Protein AF-A0A093XU20-F1 (afdb_monomer_lite)

Organism: NCBI:txid1077442

Foldseek 3Di:
DDDDDDDDDPPPPPDPDDDDDPCDDDPDPPDPPPPPQPPDPQEGEDEPPPDADPQKDWDFPDDPQLQVQQSVVCVVVVHHKYFYAYPVVRDTGGIIGGPVSSVVSVVVCVVCVVVVVVVVVVVLVVQLVVLLVLLCVLPVPDDPVLSVVLSVQQVDPPNPHLCPDPVDDSNRSSVVSSVVSCCVPVHPD

InterPro domains:
  IPR018744 Domain of unknown function DUF2293 [PF10056] (135-189)

Sequence (189 aa):
MIPHPTTTSRTNKRKRRKAPRNNKPRRKALYVRTPNLSDNDHEKTCTKSSPMTEGYTFVPKGDPYITRHCKSRTKDEDMVVYIVYDAKLRRQLGIRVPSQIHTEVLESANETAAHRASATLLRDRRDNVKSRALLLATFPAIPPQCLEKILQHAFLKGSGRVGRISTRTETEKATLAVEAHIRHEHTEY

Secondary structure (DSSP, 8-state):
-PPPPP-----------PPP---PPP------------SSTTEEEEETTSPPPTTEEEEES--HHHHHHHHHHHHHTTPPEEEEEETTTTEEEEEEEEHHHHHHHHHHHHHHHHHHHHHHHHHHHHHHHHHHHHHHHH-TT--HHHHHHHHHHHS-TT---GGG-TTS-HHHHHHHHHHHHHHHHHS--

Radius of gyration: 30.23 Å; chains: 1; bounding box: 73×82×60 Å

Structure (mmCIF, N/CA/C/O backbone):
data_AF-A0A093XU20-F1
#
_entry.id   AF-A0A093XU20-F1
#
loop_
_atom_site.group_PDB
_atom_site.id
_atom_site.type_symbol
_atom_site.label_atom_id
_atom_site.label_alt_id
_atom_site.label_comp_id
_atom_site.label_asym_id
_atom_site.label_entity_id
_atom_site.label_seq_id
_atom_site.pdbx_PDB_ins_code
_atom_site.Cartn_x
_atom_site.Cartn_y
_atom_site.Cartn_z
_atom_site.occupancy
_atom_site.B_iso_or_equiv
_atom_site.auth_seq_id
_atom_site.auth_comp_id
_atom_site.auth_asym_id
_atom_site.auth_atom_id
_atom_site.pdbx_PDB_model_num
ATOM 1 N N . MET A 1 1 ? 52.190 -68.145 -13.289 1.00 46.78 1 MET A N 1
ATOM 2 C CA . MET A 1 1 ? 52.370 -68.195 -11.823 1.00 46.78 1 MET A CA 1
ATOM 3 C C . MET A 1 1 ? 52.317 -66.773 -11.293 1.00 46.78 1 MET A C 1
ATOM 5 O O . MET A 1 1 ? 53.216 -65.995 -11.571 1.00 46.78 1 MET A O 1
ATOM 9 N N . ILE A 1 2 ? 51.208 -66.422 -10.643 1.00 43.25 2 ILE A N 1
ATOM 10 C CA . ILE A 1 2 ? 50.912 -65.097 -10.082 1.00 43.25 2 ILE A CA 1
ATOM 11 C C . ILE A 1 2 ? 51.122 -65.193 -8.567 1.00 43.25 2 ILE A C 1
ATOM 13 O O . ILE A 1 2 ? 50.517 -66.077 -7.960 1.00 43.25 2 ILE A O 1
ATOM 17 N N . PRO A 1 3 ? 51.897 -64.300 -7.933 1.00 57.19 3 PRO A N 1
ATOM 18 C CA . PRO A 1 3 ? 51.763 -64.049 -6.508 1.00 57.19 3 PRO A CA 1
ATOM 19 C C . PRO A 1 3 ? 50.980 -62.751 -6.265 1.00 57.19 3 PRO A C 1
ATOM 21 O O . PRO A 1 3 ? 51.394 -61.657 -6.646 1.00 57.19 3 PRO A O 1
ATOM 24 N N . HIS A 1 4 ? 49.825 -62.899 -5.618 1.00 42.94 4 HIS A N 1
ATOM 25 C CA . HIS A 1 4 ? 49.009 -61.809 -5.092 1.00 42.94 4 HIS A CA 1
ATOM 26 C C . HIS A 1 4 ? 49.639 -61.241 -3.809 1.00 42.94 4 HIS A C 1
ATOM 28 O O . HIS A 1 4 ? 49.929 -62.018 -2.898 1.00 42.94 4 HIS A O 1
ATOM 34 N N . PRO A 1 5 ? 49.785 -59.913 -3.660 1.00 56.56 5 PRO A N 1
ATOM 35 C CA . PRO A 1 5 ? 50.041 -59.314 -2.360 1.00 56.56 5 PRO A CA 1
ATOM 36 C C . PRO A 1 5 ? 48.732 -59.181 -1.567 1.00 56.56 5 PRO A C 1
ATOM 38 O O . PRO A 1 5 ? 47.776 -58.518 -1.971 1.00 56.56 5 PRO A O 1
ATOM 41 N N . THR A 1 6 ? 48.717 -59.843 -0.414 1.00 44.31 6 THR A N 1
ATOM 42 C CA . THR A 1 6 ? 47.666 -59.868 0.607 1.00 44.31 6 THR A CA 1
ATOM 43 C C . THR A 1 6 ? 47.258 -58.474 1.087 1.00 44.31 6 THR A C 1
ATOM 45 O O . THR A 1 6 ? 48.075 -57.677 1.549 1.00 44.31 6 THR A O 1
ATOM 48 N N . THR A 1 7 ? 45.953 -58.216 1.026 1.00 42.72 7 THR A N 1
ATOM 49 C CA . THR A 1 7 ? 45.267 -57.042 1.570 1.00 42.72 7 THR A CA 1
ATOM 50 C C . THR A 1 7 ? 45.271 -57.068 3.101 1.00 42.72 7 THR A C 1
ATOM 52 O O . THR A 1 7 ? 44.492 -57.790 3.715 1.00 42.72 7 THR A O 1
ATOM 55 N N . THR A 1 8 ? 46.093 -56.232 3.739 1.00 43.97 8 THR A N 1
ATOM 56 C CA . THR A 1 8 ? 45.957 -55.939 5.176 1.00 43.97 8 THR A CA 1
ATOM 57 C C . THR A 1 8 ? 45.038 -54.733 5.357 1.00 43.97 8 THR A C 1
ATOM 59 O O . THR A 1 8 ? 45.439 -53.577 5.210 1.00 43.97 8 THR A O 1
ATOM 62 N N . SER A 1 9 ? 43.775 -55.006 5.686 1.00 37.53 9 SER A N 1
ATOM 63 C CA . SER A 1 9 ? 42.763 -54.012 6.041 1.00 37.53 9 SER A CA 1
ATOM 64 C C . SER A 1 9 ? 43.084 -53.369 7.396 1.00 37.53 9 SER A C 1
ATOM 66 O O . SER A 1 9 ? 42.770 -53.912 8.457 1.00 37.53 9 SER A O 1
ATOM 68 N N . ARG A 1 10 ? 43.695 -52.181 7.391 1.00 38.72 10 ARG A N 1
ATOM 69 C CA . ARG A 1 10 ? 43.880 -51.384 8.612 1.00 38.72 10 ARG A CA 1
ATOM 70 C C . ARG A 1 10 ? 42.584 -50.620 8.906 1.00 38.72 10 ARG A C 1
ATOM 72 O O . ARG A 1 10 ? 42.331 -49.548 8.363 1.00 38.72 10 ARG A O 1
ATOM 79 N N . THR A 1 11 ? 41.736 -51.189 9.762 1.00 42.69 11 THR A N 1
ATOM 80 C CA . THR A 1 11 ? 40.497 -50.562 10.244 1.00 42.69 11 THR A CA 1
ATOM 81 C C . THR A 1 11 ? 40.814 -49.327 11.085 1.00 42.69 11 THR A C 1
ATOM 83 O O . THR A 1 11 ? 41.069 -49.417 12.287 1.00 42.69 11 THR A O 1
ATOM 86 N N . ASN A 1 12 ? 40.778 -48.148 10.470 1.00 41.53 12 ASN A N 1
ATOM 87 C CA . ASN A 1 12 ? 40.919 -46.884 11.181 1.00 41.53 12 ASN A CA 1
ATOM 88 C C . ASN A 1 12 ? 39.563 -46.512 11.821 1.00 41.53 12 ASN A C 1
ATOM 90 O O . ASN A 1 12 ? 38.757 -45.779 11.245 1.00 41.53 12 ASN A O 1
ATOM 94 N N . LYS A 1 13 ? 39.278 -47.051 13.018 1.00 42.16 13 LYS A N 1
ATOM 95 C CA . LYS A 1 13 ? 38.144 -46.632 13.866 1.00 42.16 13 LYS A CA 1
ATOM 96 C C . LYS A 1 13 ? 38.352 -45.172 14.293 1.00 42.16 13 LYS A C 1
ATOM 98 O O . LYS A 1 13 ? 38.882 -44.889 15.366 1.00 42.16 13 LYS A O 1
ATOM 103 N N . ARG A 1 14 ? 37.902 -44.219 13.471 1.00 42.34 14 ARG A N 1
ATOM 104 C CA . ARG A 1 14 ? 37.731 -42.820 13.887 1.00 42.34 14 ARG A CA 1
ATOM 105 C C . ARG A 1 14 ? 36.698 -42.779 15.017 1.00 42.34 14 ARG A C 1
ATOM 107 O O . ARG A 1 14 ? 35.496 -42.880 14.778 1.00 42.34 14 ARG A O 1
ATOM 114 N N . LYS A 1 15 ? 37.164 -42.638 16.264 1.00 42.88 15 LYS A N 1
ATOM 115 C CA . LYS A 1 15 ? 36.325 -42.299 17.423 1.00 42.88 15 LYS A CA 1
ATOM 116 C C . LYS A 1 15 ? 35.524 -41.037 17.078 1.00 42.88 15 LYS A C 1
ATOM 118 O O . LYS A 1 15 ? 36.090 -39.948 16.998 1.00 42.88 15 LYS A O 1
ATOM 123 N N . ARG A 1 16 ? 34.208 -41.170 16.876 1.00 41.94 16 ARG A N 1
ATOM 124 C CA . ARG A 1 16 ? 33.289 -40.026 16.780 1.00 41.94 16 ARG A CA 1
ATOM 125 C C . ARG A 1 16 ? 33.338 -39.294 18.122 1.00 41.94 16 ARG A C 1
ATOM 127 O O . ARG A 1 16 ? 32.773 -39.765 19.107 1.00 41.94 16 ARG A O 1
ATOM 134 N N . ARG A 1 17 ? 34.042 -38.162 18.177 1.00 44.66 17 ARG A N 1
ATOM 135 C CA . ARG A 1 17 ? 33.964 -37.231 19.309 1.00 44.66 17 ARG A CA 1
ATOM 136 C C . ARG A 1 17 ? 32.522 -36.722 19.357 1.00 44.66 17 ARG A C 1
ATOM 138 O O . ARG A 1 17 ? 32.088 -36.027 18.442 1.00 44.66 17 ARG A O 1
ATOM 145 N N . LYS A 1 18 ? 31.754 -37.123 20.375 1.00 45.94 18 LYS A N 1
ATOM 146 C CA . LYS A 1 18 ? 30.434 -36.538 20.643 1.00 45.94 18 LYS A CA 1
ATOM 147 C C . LYS A 1 18 ? 30.651 -35.057 20.962 1.00 45.94 18 LYS A C 1
ATOM 149 O O . LYS A 1 18 ? 31.423 -34.738 21.863 1.00 45.94 18 LYS A O 1
ATOM 154 N N . ALA A 1 19 ? 30.016 -34.177 20.191 1.00 48.00 19 ALA A N 1
ATOM 155 C CA . ALA A 1 19 ? 30.014 -32.744 20.456 1.00 48.00 19 ALA A CA 1
ATOM 156 C C . ALA A 1 19 ? 29.459 -32.478 21.872 1.00 48.00 19 ALA A C 1
ATOM 158 O O . ALA A 1 19 ? 28.536 -33.183 22.297 1.00 48.00 19 ALA A O 1
ATOM 159 N N . PRO A 1 20 ? 30.000 -31.501 22.619 1.00 45.16 20 PRO A N 1
ATOM 160 C CA . PRO A 1 20 ? 29.500 -31.191 23.950 1.00 45.16 20 PRO A CA 1
ATOM 161 C C . PRO A 1 20 ? 28.034 -30.742 23.864 1.00 45.16 20 PRO A C 1
ATOM 163 O O . PRO A 1 20 ? 27.683 -29.860 23.078 1.00 45.16 20 PRO A O 1
ATOM 166 N N . ARG A 1 21 ? 27.163 -31.370 24.670 1.00 46.22 21 ARG A N 1
ATOM 167 C CA . ARG A 1 21 ? 25.774 -30.931 24.874 1.00 46.22 21 ARG A CA 1
ATOM 168 C C . ARG A 1 21 ? 25.820 -29.515 25.434 1.00 46.22 21 ARG A C 1
ATOM 170 O O . ARG A 1 21 ? 26.179 -29.313 26.588 1.00 46.22 21 ARG A O 1
ATOM 177 N N . ASN A 1 22 ? 25.460 -28.549 24.598 1.00 45.25 22 ASN A N 1
ATOM 178 C CA . ASN A 1 22 ? 25.284 -27.167 25.006 1.00 45.25 22 ASN A CA 1
ATOM 179 C C . ASN A 1 22 ? 24.099 -27.104 25.986 1.00 45.25 22 ASN A C 1
ATOM 181 O O . ASN A 1 22 ? 22.938 -27.123 25.569 1.00 45.25 22 ASN A O 1
ATOM 185 N N . ASN A 1 23 ? 24.389 -27.099 27.289 1.00 45.66 23 ASN A N 1
ATOM 186 C CA . ASN A 1 23 ? 23.415 -26.829 28.341 1.00 45.66 23 ASN A CA 1
ATOM 187 C C . ASN A 1 23 ? 23.016 -25.352 28.243 1.00 45.66 23 ASN A C 1
ATOM 189 O O . ASN A 1 23 ? 23.549 -24.496 28.945 1.00 45.66 23 ASN A O 1
ATOM 193 N N . LYS A 1 24 ? 22.073 -25.042 27.345 1.00 44.50 24 LYS A N 1
ATOM 194 C CA . LYS A 1 24 ? 21.417 -23.734 27.337 1.00 44.50 24 LYS A CA 1
ATOM 195 C C . LYS A 1 24 ? 20.749 -23.548 28.705 1.00 44.50 24 LYS A C 1
ATOM 197 O O . LYS A 1 24 ? 19.957 -24.412 29.094 1.00 44.50 24 LYS A O 1
ATOM 202 N N . PRO A 1 25 ? 21.034 -22.461 29.439 1.00 40.56 25 PRO A N 1
ATOM 203 C CA . PRO A 1 25 ? 20.381 -22.224 30.714 1.00 40.56 25 PRO A CA 1
ATOM 204 C C . PRO A 1 25 ? 18.870 -22.138 30.482 1.00 40.56 25 PRO A C 1
ATOM 206 O O . PRO A 1 25 ? 18.408 -21.462 29.556 1.00 40.56 25 PRO A O 1
ATOM 209 N N . ARG A 1 26 ? 18.100 -22.863 31.307 1.00 44.38 26 ARG A N 1
ATOM 210 C CA . ARG A 1 26 ? 16.635 -22.765 31.359 1.00 44.38 26 ARG A CA 1
ATOM 211 C C . ARG A 1 26 ? 16.302 -21.281 31.460 1.00 44.38 26 ARG A C 1
ATOM 213 O O . ARG A 1 26 ? 16.729 -20.626 32.409 1.00 44.38 26 ARG A O 1
ATOM 220 N N . ARG A 1 27 ? 15.608 -20.750 30.447 1.00 41.28 27 ARG A N 1
ATOM 221 C CA . ARG A 1 27 ? 15.171 -19.351 30.395 1.00 41.28 27 ARG A CA 1
ATOM 222 C C . ARG A 1 27 ? 14.443 -19.074 31.707 1.00 41.28 27 ARG A C 1
ATOM 224 O O . ARG A 1 27 ? 13.350 -19.598 31.908 1.00 41.28 27 ARG A O 1
ATOM 231 N N . LYS A 1 28 ? 15.075 -18.311 32.608 1.00 38.41 28 LYS A N 1
ATOM 232 C CA . LYS A 1 28 ? 14.404 -17.760 33.787 1.00 38.41 28 LYS A CA 1
ATOM 233 C C . LYS A 1 28 ? 13.131 -17.100 33.271 1.00 38.41 28 LYS A C 1
ATOM 235 O O . LYS A 1 28 ? 13.194 -16.406 32.253 1.00 38.41 28 LYS A O 1
ATOM 240 N N . ALA A 1 29 ? 11.999 -17.415 33.897 1.00 41.62 29 ALA A N 1
ATOM 241 C CA . ALA A 1 29 ? 10.699 -16.875 33.538 1.00 41.62 29 ALA A CA 1
ATOM 242 C C . ALA A 1 29 ? 10.833 -15.355 33.423 1.00 41.62 29 ALA A C 1
ATOM 244 O O . ALA A 1 29 ? 10.998 -14.656 34.420 1.00 41.62 29 ALA A O 1
ATOM 245 N N . LEU A 1 30 ? 10.866 -14.864 32.183 1.00 35.41 30 LEU A N 1
ATOM 246 C CA . LEU A 1 30 ? 10.804 -13.444 31.909 1.00 35.41 30 LEU A CA 1
ATOM 247 C C . LEU A 1 30 ? 9.419 -13.032 32.370 1.00 35.41 30 LEU A C 1
ATOM 249 O O . LEU A 1 30 ? 8.428 -13.359 31.713 1.00 35.41 30 LEU A O 1
ATOM 253 N N . TYR A 1 31 ? 9.394 -12.382 33.532 1.00 38.94 31 TYR A N 1
ATOM 254 C CA . TYR A 1 31 ? 8.358 -11.464 33.970 1.00 38.94 31 TYR A CA 1
ATOM 255 C C . TYR A 1 31 ? 7.646 -10.913 32.737 1.00 38.94 31 TYR A C 1
ATOM 257 O O . TYR A 1 31 ? 8.307 -10.398 31.827 1.00 38.94 31 TYR A O 1
ATOM 265 N N . VAL A 1 32 ? 6.332 -11.138 32.650 1.00 38.72 32 VAL A N 1
ATOM 266 C CA . VAL A 1 32 ? 5.504 -10.655 31.548 1.00 38.72 32 VAL A CA 1
ATOM 267 C C . VAL A 1 32 ? 5.671 -9.143 31.522 1.00 38.72 32 VAL A C 1
ATOM 269 O O . VAL A 1 32 ? 4.999 -8.418 32.240 1.00 38.72 32 VAL A O 1
ATOM 272 N N . ARG A 1 33 ? 6.609 -8.666 30.704 1.00 37.59 33 ARG A N 1
ATOM 273 C CA . ARG A 1 33 ? 6.648 -7.286 30.260 1.00 37.59 33 ARG A CA 1
ATOM 274 C C . ARG A 1 33 ? 5.392 -7.165 29.411 1.00 37.59 33 ARG A C 1
ATOM 276 O O . ARG A 1 33 ? 5.393 -7.536 28.234 1.00 37.59 33 ARG A O 1
ATOM 283 N N . THR A 1 34 ? 4.289 -6.747 30.029 1.00 47.41 34 THR A N 1
ATOM 284 C CA . THR A 1 34 ? 3.297 -5.958 29.310 1.00 47.41 34 THR A CA 1
ATOM 285 C C . THR A 1 34 ? 4.111 -4.953 28.491 1.00 47.41 34 THR A C 1
ATOM 287 O O . THR A 1 34 ? 5.038 -4.345 29.039 1.00 47.41 34 THR A O 1
ATOM 290 N N . PRO A 1 35 ? 3.913 -4.858 27.163 1.00 46.47 35 PRO A N 1
ATOM 291 C CA . PRO A 1 35 ? 4.503 -3.753 26.423 1.00 46.47 35 PRO A CA 1
ATOM 292 C C . PRO A 1 35 ? 4.131 -2.489 27.192 1.00 46.47 35 PRO A C 1
ATOM 294 O O . PRO A 1 35 ? 2.976 -2.396 27.619 1.00 46.47 35 PRO A O 1
ATOM 297 N N . ASN A 1 36 ? 5.128 -1.638 27.459 1.00 43.41 36 ASN A N 1
ATOM 298 C CA . ASN A 1 36 ? 4.981 -0.383 28.190 1.00 43.41 36 ASN A CA 1
ATOM 299 C C . ASN A 1 36 ? 3.595 0.208 27.942 1.00 43.41 36 ASN A C 1
ATOM 301 O O . ASN A 1 36 ? 3.166 0.279 26.783 1.00 43.41 36 ASN A O 1
ATOM 305 N N . LEU A 1 37 ? 2.913 0.594 29.029 1.00 50.28 37 LEU A N 1
ATOM 306 C CA . LEU A 1 37 ? 1.796 1.524 28.937 1.00 50.28 37 LEU A CA 1
ATOM 307 C C . LEU A 1 37 ? 2.229 2.600 27.944 1.00 50.28 37 LEU A C 1
ATOM 309 O O . LEU A 1 37 ? 3.323 3.143 28.075 1.00 50.28 37 LEU A O 1
ATOM 313 N N . SER A 1 38 ? 1.459 2.769 26.876 1.00 45.25 38 SER A N 1
ATOM 314 C CA . SER A 1 38 ? 1.754 3.797 25.894 1.00 45.25 38 SER A CA 1
ATOM 315 C C . SER A 1 38 ? 1.885 5.117 26.654 1.00 45.25 38 SER A C 1
ATOM 317 O O . SER A 1 38 ? 0.938 5.486 27.338 1.00 45.25 38 SER A O 1
ATOM 319 N N . ASP A 1 39 ? 3.013 5.820 26.524 1.00 48.28 39 ASP A N 1
ATOM 320 C CA . ASP A 1 39 ? 3.234 7.185 27.047 1.00 48.28 39 ASP A CA 1
ATOM 321 C C . ASP A 1 39 ? 2.351 8.233 26.317 1.00 48.28 39 ASP A C 1
ATOM 323 O O . ASP A 1 39 ? 2.739 9.380 26.132 1.00 48.28 39 ASP A O 1
ATOM 327 N N . ASN A 1 40 ? 1.172 7.831 25.831 1.00 58.53 40 ASN A N 1
ATOM 328 C CA . ASN A 1 40 ? 0.130 8.725 25.344 1.00 58.53 40 ASN A CA 1
ATOM 329 C C . ASN A 1 40 ? -1.035 8.613 26.316 1.00 58.53 40 ASN A C 1
ATOM 331 O O . ASN A 1 40 ? -1.593 7.520 26.456 1.00 58.53 40 ASN A O 1
ATOM 335 N N . ASP A 1 41 ? -1.445 9.736 26.895 1.00 71.56 41 ASP A N 1
ATOM 336 C CA . ASP A 1 41 ? -2.585 9.824 27.815 1.00 71.56 41 ASP A CA 1
ATOM 337 C C . ASP A 1 41 ? -3.873 9.206 27.222 1.00 71.56 41 ASP A C 1
ATOM 339 O O . ASP A 1 41 ? -4.716 8.659 27.939 1.00 71.56 41 ASP A O 1
ATOM 343 N N . HIS A 1 42 ? -3.965 9.166 25.890 1.00 81.94 42 HIS A N 1
ATOM 344 C CA . HIS A 1 42 ? -5.094 8.640 25.123 1.00 81.94 42 HIS A CA 1
ATOM 345 C C . HIS A 1 42 ? -4.971 7.177 24.663 1.00 81.94 42 HIS A C 1
ATOM 347 O O . HIS A 1 42 ? -5.818 6.724 23.897 1.00 81.94 42 HIS A O 1
ATOM 353 N N . GLU A 1 43 ? -3.954 6.398 25.058 1.00 89.00 43 GLU A N 1
ATOM 354 C CA . GLU A 1 43 ? -3.840 4.975 24.669 1.00 89.00 43 GLU A CA 1
ATOM 355 C C . GLU A 1 43 ? -3.611 4.040 25.870 1.00 89.00 43 GLU A C 1
ATOM 357 O O . GLU A 1 43 ? -2.581 4.084 26.539 1.00 89.00 43 GLU A O 1
ATOM 362 N N . LYS A 1 44 ? -4.538 3.100 26.108 1.00 90.31 44 LYS A N 1
ATOM 363 C CA . LYS A 1 44 ? -4.438 2.091 27.184 1.00 90.31 44 LYS A CA 1
ATOM 364 C C . LYS A 1 44 ? -4.406 0.673 26.623 1.00 90.31 44 LYS A C 1
ATOM 366 O O . LYS A 1 44 ? -5.087 0.363 25.654 1.00 90.31 44 LYS A O 1
ATOM 371 N N . THR A 1 45 ? -3.655 -0.234 27.246 1.00 88.81 45 THR A N 1
ATOM 372 C CA . THR A 1 45 ? -3.640 -1.654 26.844 1.00 88.81 45 THR A CA 1
ATOM 373 C C . THR A 1 45 ? -4.629 -2.461 27.679 1.00 88.81 45 THR A C 1
ATOM 375 O O . THR A 1 45 ? -4.649 -2.351 28.901 1.00 88.81 45 THR A O 1
ATOM 378 N N . CYS A 1 46 ? -5.427 -3.310 27.030 1.00 87.88 46 CYS A N 1
ATOM 379 C CA . CYS A 1 46 ? -6.357 -4.227 27.684 1.00 87.88 46 CYS A CA 1
ATOM 380 C C . CYS A 1 46 ? -6.283 -5.640 27.085 1.00 87.88 46 CYS A C 1
ATOM 382 O O . CYS A 1 46 ? -5.767 -5.862 25.985 1.00 87.88 46 CYS A O 1
ATOM 384 N N . THR A 1 47 ? -6.800 -6.620 27.825 1.00 88.12 47 THR A N 1
ATOM 385 C CA . THR A 1 47 ? -6.866 -8.017 27.371 1.00 88.12 47 THR A CA 1
ATOM 386 C C . THR A 1 47 ? -8.237 -8.330 26.781 1.00 88.12 47 THR A C 1
ATOM 388 O O . THR A 1 47 ? -9.218 -7.656 27.087 1.00 88.12 47 THR A O 1
ATOM 391 N N . LYS A 1 48 ? -8.342 -9.390 25.969 1.00 79.56 48 LYS A N 1
ATOM 392 C CA . LYS A 1 48 ? -9.635 -9.832 25.412 1.00 79.56 48 LYS A CA 1
ATOM 393 C C . LYS A 1 48 ? -10.695 -10.108 26.494 1.00 79.56 48 LYS A C 1
ATOM 395 O O . LYS A 1 48 ? -11.869 -9.869 26.243 1.00 79.56 48 LYS A O 1
ATOM 400 N N . SER A 1 49 ? -10.288 -10.602 27.665 1.00 81.94 49 SER A N 1
ATOM 401 C CA . SER A 1 49 ? -11.183 -10.911 28.789 1.00 81.94 49 SER A CA 1
ATOM 402 C C . SER A 1 49 ? -11.564 -9.694 29.631 1.00 81.94 49 SER A C 1
ATOM 404 O O . SER A 1 49 ? -12.450 -9.807 30.469 1.00 81.94 49 SER A O 1
ATOM 406 N N . SER A 1 50 ? -10.903 -8.547 29.447 1.00 82.88 50 SER A N 1
ATOM 407 C CA . SER A 1 50 ? -11.281 -7.312 30.135 1.00 82.88 50 SER A CA 1
ATOM 408 C C . SER A 1 50 ? -12.685 -6.882 29.682 1.00 82.88 50 SER A C 1
ATOM 410 O O . SER A 1 50 ? -12.951 -6.943 28.472 1.00 82.88 50 SER A O 1
ATOM 412 N N . PRO A 1 51 ? -13.562 -6.423 30.597 1.00 85.69 51 PRO A N 1
ATOM 413 C CA . PRO A 1 51 ? -14.921 -6.004 30.253 1.00 85.69 51 PRO A CA 1
ATOM 414 C C . PRO A 1 51 ? -14.900 -4.919 29.170 1.00 85.69 51 PRO A C 1
ATOM 416 O O . PRO A 1 51 ? -13.924 -4.172 29.049 1.00 85.69 51 PRO A O 1
ATOM 419 N N . MET A 1 52 ? -15.932 -4.885 28.324 1.00 82.25 52 MET A N 1
ATOM 420 C CA . MET A 1 52 ? -16.082 -3.812 27.341 1.00 82.25 52 MET A CA 1
ATOM 421 C C . MET A 1 52 ? -16.451 -2.526 28.078 1.00 82.25 52 MET A C 1
ATOM 423 O O . MET A 1 52 ? -17.350 -2.545 28.913 1.00 82.25 52 MET A O 1
ATOM 427 N N . THR A 1 53 ? -15.757 -1.430 27.780 1.00 84.50 53 THR A N 1
ATOM 428 C CA . THR A 1 53 ? -16.143 -0.105 28.270 1.00 84.50 53 THR A CA 1
ATOM 429 C C . THR A 1 53 ? -17.484 0.276 27.649 1.00 84.50 53 THR A C 1
ATOM 431 O O . THR A 1 53 ? -17.708 0.036 26.463 1.00 84.50 53 THR A O 1
ATOM 434 N N . GLU A 1 54 ? -18.384 0.852 28.435 1.00 88.12 54 GLU A N 1
ATOM 435 C CA . GLU A 1 54 ? -19.686 1.294 27.940 1.00 88.12 54 GLU A CA 1
ATOM 436 C C . GLU A 1 54 ? -19.525 2.307 26.793 1.00 88.12 54 GLU A C 1
ATOM 438 O O . GLU A 1 54 ? -18.637 3.156 26.823 1.00 88.12 54 GLU A O 1
ATOM 443 N N . GLY A 1 55 ? -20.320 2.159 25.730 1.00 91.38 55 GLY A N 1
ATOM 444 C CA . GLY A 1 55 ? -20.218 2.983 24.519 1.00 91.38 55 GLY A CA 1
ATOM 445 C C . GLY A 1 55 ? -19.067 2.627 23.566 1.00 91.38 55 GLY A C 1
ATOM 446 O O . GLY A 1 55 ? -19.022 3.156 22.454 1.00 91.38 55 GLY A O 1
ATOM 447 N N . TYR A 1 56 ? -18.171 1.701 23.924 1.00 95.06 56 TYR A N 1
ATOM 448 C CA . TYR A 1 56 ? -17.063 1.270 23.065 1.00 95.06 56 TYR A CA 1
ATOM 449 C C . TYR A 1 56 ? -17.395 0.018 22.250 1.00 95.06 56 TYR A C 1
ATOM 451 O O . TYR A 1 56 ? -18.052 -0.909 22.717 1.00 95.06 56 TYR A O 1
ATOM 459 N N . THR A 1 57 ? -16.836 -0.049 21.045 1.00 95.62 57 THR A N 1
ATOM 460 C CA . THR A 1 57 ? -16.895 -1.210 20.160 1.00 95.62 57 THR A CA 1
ATOM 461 C C . THR A 1 57 ? -15.501 -1.733 19.835 1.00 95.62 57 THR A C 1
ATOM 463 O O . THR A 1 57 ? -14.512 -0.997 19.862 1.00 95.62 57 THR A O 1
ATOM 466 N N . PHE A 1 58 ? -15.404 -3.029 19.539 1.00 95.88 58 PHE A N 1
ATOM 467 C CA . PHE A 1 58 ? -14.150 -3.668 19.154 1.00 95.88 58 PHE A CA 1
ATOM 468 C C . PHE A 1 58 ? -13.947 -3.624 17.639 1.00 95.88 58 PHE A C 1
ATOM 470 O O . PHE A 1 58 ? -14.742 -4.169 16.879 1.00 95.88 58 PHE A O 1
ATOM 477 N N . VAL A 1 59 ? -12.815 -3.063 17.220 1.00 95.69 59 VAL A N 1
ATOM 478 C CA . VAL A 1 59 ? -12.360 -3.014 15.832 1.00 95.69 59 VAL A CA 1
ATOM 479 C C . VAL A 1 59 ? -11.198 -3.995 15.661 1.00 95.69 59 VAL A C 1
ATOM 481 O O . VAL A 1 59 ? -10.128 -3.802 16.258 1.00 95.69 59 VAL A O 1
ATOM 484 N N . PRO A 1 60 ? -11.364 -5.063 14.862 1.00 95.12 60 PRO A N 1
ATOM 485 C CA . PRO A 1 60 ? -10.306 -6.034 14.637 1.00 95.12 60 PRO A CA 1
ATOM 486 C C . PRO A 1 60 ? -9.145 -5.422 13.847 1.00 95.12 60 PRO A C 1
ATOM 488 O O . PRO A 1 60 ? -9.306 -4.520 13.025 1.00 95.12 60 PRO A O 1
ATOM 491 N N . LYS A 1 61 ? -7.941 -5.953 14.060 1.00 92.12 61 LYS A N 1
ATOM 492 C CA . LYS A 1 61 ? -6.791 -5.650 13.208 1.00 92.12 61 LYS A CA 1
ATOM 493 C C . LYS A 1 61 ? -7.056 -6.179 11.794 1.00 92.12 61 LYS A C 1
ATOM 495 O O . LYS A 1 61 ? -7.299 -7.370 11.628 1.00 92.12 61 LYS A O 1
ATOM 500 N N . GLY A 1 62 ? -6.920 -5.324 10.784 1.00 91.12 62 GLY A N 1
ATOM 501 C CA . GLY A 1 62 ? -7.041 -5.739 9.386 1.00 91.12 62 GLY A CA 1
ATOM 502 C C . GLY A 1 62 ? -6.998 -4.556 8.437 1.00 91.12 62 GLY A C 1
ATOM 503 O O . GLY A 1 62 ? -6.029 -4.410 7.699 1.00 91.12 62 GLY A O 1
ATOM 504 N N . ASP A 1 63 ? -8.005 -3.689 8.514 1.00 94.19 63 ASP A N 1
ATOM 505 C CA . ASP A 1 63 ? -8.101 -2.507 7.662 1.00 94.19 63 ASP A CA 1
ATOM 506 C C . ASP A 1 63 ? -7.268 -1.342 8.243 1.00 94.19 63 ASP A C 1
ATOM 508 O O . ASP A 1 63 ? -7.594 -0.816 9.321 1.00 94.19 63 ASP A O 1
ATOM 512 N N . PRO A 1 64 ? -6.177 -0.919 7.570 1.00 93.44 64 PRO A N 1
ATOM 513 C CA . PRO A 1 64 ? -5.348 0.182 8.044 1.00 93.44 64 PRO A CA 1
ATOM 514 C C . PRO A 1 64 ? -6.070 1.529 8.012 1.00 93.44 64 PRO A C 1
ATOM 516 O O . PRO A 1 64 ? -5.768 2.383 8.840 1.00 93.44 64 PRO A O 1
ATOM 519 N N . TYR A 1 65 ? -7.003 1.740 7.076 1.00 95.75 65 TYR A N 1
ATOM 520 C CA . TYR A 1 65 ? -7.794 2.965 7.016 1.00 95.75 65 TYR A CA 1
ATOM 521 C C . TYR A 1 65 ? -8.683 3.049 8.254 1.00 95.75 65 TYR A C 1
ATOM 523 O O . TYR A 1 65 ? -8.571 4.022 8.997 1.00 95.75 65 TYR A O 1
ATOM 531 N N . ILE A 1 66 ? -9.478 2.013 8.533 1.00 96.94 66 ILE A N 1
ATOM 532 C CA . ILE A 1 66 ? -10.401 2.012 9.678 1.00 96.94 66 ILE A CA 1
ATOM 533 C C . ILE A 1 66 ? -9.630 2.166 10.988 1.00 96.94 66 ILE A C 1
ATOM 535 O O . ILE A 1 66 ? -9.851 3.106 11.745 1.00 96.94 66 ILE A O 1
ATOM 539 N N . THR A 1 67 ? -8.647 1.298 11.236 1.00 95.56 67 THR A N 1
ATOM 540 C CA . THR A 1 67 ? -7.906 1.313 12.507 1.00 95.56 67 THR A CA 1
ATOM 541 C C . THR A 1 67 ? -7.129 2.611 12.735 1.00 95.56 67 THR A C 1
ATOM 543 O O . THR A 1 67 ? -7.066 3.080 13.870 1.00 95.56 67 THR A O 1
ATOM 546 N N . ARG A 1 68 ? -6.563 3.227 11.686 1.00 95.69 68 ARG A N 1
ATOM 547 C CA . ARG A 1 68 ? -5.872 4.523 11.793 1.00 95.69 68 ARG A CA 1
ATOM 548 C C . ARG A 1 68 ? -6.842 5.668 12.069 1.00 95.69 68 ARG A C 1
ATOM 550 O O . ARG A 1 68 ? -6.549 6.485 12.934 1.00 95.69 68 ARG A O 1
ATOM 557 N N . HIS A 1 69 ? -7.955 5.749 11.340 1.00 97.19 69 HIS A N 1
ATOM 558 C CA . HIS A 1 69 ? -8.897 6.862 11.487 1.00 97.19 69 HIS A CA 1
ATOM 559 C C . HIS A 1 69 ? -9.682 6.765 12.791 1.00 97.19 69 HIS A C 1
ATOM 561 O O . HIS A 1 69 ? -9.828 7.783 13.453 1.00 97.19 69 HIS A O 1
ATOM 567 N N . CYS A 1 70 ? -10.067 5.562 13.228 1.00 96.81 70 CYS A N 1
ATOM 568 C CA . CYS A 1 70 ? -10.638 5.370 14.558 1.00 96.81 70 CYS A CA 1
ATOM 569 C C . CYS A 1 70 ? -9.661 5.828 15.647 1.00 96.81 70 CYS A C 1
ATOM 571 O O . CYS A 1 70 ? -10.036 6.604 16.511 1.00 96.81 70 CYS A O 1
ATOM 573 N N . LYS A 1 71 ? -8.384 5.420 15.573 1.00 94.62 71 LYS A N 1
ATOM 574 C CA . LYS A 1 71 ? -7.362 5.890 16.520 1.00 94.62 71 LYS A CA 1
ATOM 575 C C . LYS A 1 71 ? -7.211 7.409 16.532 1.00 94.62 71 LYS A C 1
ATOM 577 O O . LYS A 1 71 ? -7.082 7.971 17.607 1.00 94.62 71 LYS A O 1
ATOM 582 N N . SER A 1 72 ? -7.162 8.041 15.358 1.00 95.50 72 SER A N 1
ATOM 583 C CA . SER A 1 72 ? -7.004 9.495 15.244 1.00 95.50 72 SER A CA 1
ATOM 584 C C . SER A 1 72 ? -8.213 10.218 15.822 1.00 95.50 72 SER A C 1
ATOM 586 O O . SER A 1 72 ? -8.053 10.958 16.778 1.00 95.50 72 SER A O 1
ATOM 588 N N . ARG A 1 73 ? -9.422 9.921 15.328 1.00 96.31 73 ARG A N 1
ATOM 589 C CA . ARG A 1 73 ? -10.644 10.625 15.738 1.00 96.31 73 ARG A CA 1
ATOM 590 C C . ARG A 1 73 ? -10.947 10.458 17.223 1.00 96.31 73 ARG A C 1
ATOM 592 O O . ARG A 1 73 ? -11.307 11.421 17.874 1.00 96.31 73 ARG A O 1
ATOM 599 N N . THR A 1 74 ? -10.721 9.267 17.785 1.00 95.38 74 THR A N 1
ATOM 600 C CA . THR A 1 74 ? -10.867 9.064 19.236 1.00 95.38 74 THR A CA 1
ATOM 601 C C . THR A 1 74 ? -9.910 9.949 20.040 1.00 95.38 74 THR A C 1
ATOM 603 O O . THR A 1 74 ? -10.299 10.439 21.090 1.00 95.38 74 THR A O 1
ATOM 606 N N . LYS A 1 75 ? -8.683 10.188 19.557 1.00 93.62 75 LYS A N 1
ATOM 607 C CA . LYS A 1 75 ? -7.753 11.128 20.205 1.00 93.62 75 LYS A CA 1
ATOM 608 C C . LYS A 1 75 ? -8.160 12.583 20.003 1.00 93.62 75 LYS A C 1
ATOM 610 O O . LYS A 1 75 ? -7.992 13.375 20.918 1.00 93.62 75 LYS A O 1
ATOM 615 N N . ASP A 1 76 ? -8.676 12.917 18.824 1.00 93.81 76 ASP A N 1
ATOM 616 C CA . ASP A 1 76 ? -9.145 14.268 18.505 1.00 93.81 76 ASP A CA 1
ATOM 617 C C . ASP A 1 76 ? -10.332 14.672 19.409 1.00 93.81 76 ASP A C 1
ATOM 619 O O . ASP A 1 76 ? -10.468 15.839 19.760 1.00 93.81 76 ASP A O 1
ATOM 623 N N . GLU A 1 77 ? -11.138 13.699 19.852 1.00 93.50 77 GLU A N 1
ATOM 624 C CA . GLU A 1 77 ? -12.205 13.866 20.855 1.00 93.50 77 GLU A CA 1
ATOM 625 C C . GLU A 1 77 ? -11.725 13.759 22.318 1.00 93.50 77 GLU A C 1
ATOM 627 O O . GLU A 1 77 ? -12.545 13.664 23.228 1.00 93.50 77 GLU A O 1
ATOM 632 N N . ASP A 1 78 ? -10.411 13.741 22.565 1.00 92.69 78 ASP A N 1
ATOM 633 C CA . ASP A 1 78 ? -9.805 13.589 23.901 1.00 92.69 78 ASP A CA 1
ATOM 634 C C . ASP A 1 78 ? -10.211 12.284 24.627 1.00 92.69 78 ASP A C 1
ATOM 636 O O . ASP A 1 78 ? -10.121 12.145 25.847 1.00 92.69 78 ASP A O 1
ATOM 640 N N . MET A 1 79 ? -10.635 11.268 23.870 1.00 92.00 79 MET A N 1
ATOM 641 C CA . MET A 1 79 ? -11.041 9.968 24.397 1.00 92.00 79 MET A CA 1
ATOM 642 C C . MET A 1 79 ? -9.893 8.950 24.363 1.00 92.00 79 MET A C 1
ATOM 644 O O . MET A 1 79 ? -8.943 9.024 23.582 1.00 92.00 79 MET A O 1
ATOM 648 N N . VAL A 1 80 ? -9.994 7.923 25.210 1.00 94.00 80 VAL A N 1
ATOM 649 C CA . VAL A 1 80 ? -8.978 6.866 25.295 1.00 94.00 80 VAL A CA 1
ATOM 650 C C . VAL A 1 80 ? -9.240 5.777 24.259 1.00 94.00 80 VAL A C 1
ATOM 652 O O . VAL A 1 80 ? -10.324 5.202 24.220 1.00 94.00 80 VAL A O 1
ATOM 655 N N . VAL A 1 81 ? -8.223 5.402 23.488 1.00 94.38 81 VAL A N 1
ATOM 656 C CA . VAL A 1 81 ? -8.200 4.193 22.659 1.00 94.38 81 VAL A CA 1
ATOM 657 C C . VAL A 1 81 ? -7.686 3.016 23.485 1.00 94.38 81 VAL A C 1
ATOM 659 O O . VAL A 1 81 ? -6.589 3.067 24.044 1.00 94.38 81 VAL A O 1
ATOM 662 N N . TYR A 1 82 ? -8.413 1.898 23.489 1.00 94.12 82 TYR A N 1
ATOM 663 C CA . TYR A 1 82 ? -7.930 0.678 24.137 1.00 94.12 82 TYR A CA 1
ATOM 664 C C . TYR A 1 82 ? -7.318 -0.293 23.130 1.00 94.12 82 TYR A C 1
ATOM 666 O O . TYR A 1 82 ? -8.001 -0.845 22.274 1.00 94.12 82 TYR A O 1
ATOM 674 N N . ILE A 1 83 ? -6.029 -0.579 23.244 1.00 93.06 83 ILE A N 1
ATOM 675 C CA . ILE A 1 83 ? -5.358 -1.608 22.451 1.00 93.06 83 ILE A CA 1
ATOM 676 C C . ILE A 1 83 ? -5.697 -2.978 23.036 1.00 93.06 83 ILE A C 1
ATOM 678 O O . ILE A 1 83 ? -5.371 -3.261 24.188 1.00 93.06 83 ILE A O 1
ATOM 682 N N . VAL A 1 84 ? -6.321 -3.851 22.241 1.00 92.50 84 VAL A N 1
ATOM 683 C CA . VAL A 1 84 ? -6.668 -5.209 22.680 1.00 92.50 84 VAL A CA 1
ATOM 684 C C . VAL A 1 84 ? -5.545 -6.165 22.320 1.00 92.50 84 VAL A C 1
ATOM 686 O O . VAL A 1 84 ? -5.239 -6.376 21.141 1.00 92.50 84 VAL A O 1
ATOM 689 N N . TYR A 1 85 ? -4.962 -6.788 23.336 1.00 91.94 85 TYR A N 1
ATOM 690 C CA . TYR A 1 85 ? -3.864 -7.730 23.187 1.00 91.94 85 TYR A CA 1
ATOM 691 C C . TYR A 1 85 ? -4.276 -9.152 23.585 1.00 91.94 85 TYR A C 1
ATOM 693 O O . TYR A 1 85 ? -5.013 -9.368 24.550 1.00 91.94 85 TYR A O 1
ATOM 701 N N . ASP A 1 86 ? -3.772 -10.138 22.844 1.00 89.19 86 ASP A N 1
ATOM 702 C CA . ASP A 1 86 ? -3.856 -11.548 23.208 1.00 89.19 86 ASP A CA 1
ATOM 703 C C . ASP A 1 86 ? -2.590 -11.956 23.964 1.00 89.19 86 ASP A C 1
ATOM 705 O O . ASP A 1 86 ? -1.505 -12.067 23.385 1.00 89.19 86 ASP A O 1
ATOM 709 N N . ALA A 1 87 ? -2.730 -12.200 25.267 1.00 84.31 87 ALA A N 1
ATOM 710 C CA . ALA A 1 87 ? -1.622 -12.630 26.111 1.00 84.31 87 ALA A CA 1
ATOM 711 C C . ALA A 1 87 ? -1.082 -14.019 25.723 1.00 84.31 87 ALA A C 1
ATOM 713 O O . ALA A 1 87 ? 0.121 -14.254 25.839 1.00 84.31 87 ALA A O 1
ATOM 714 N N . LYS A 1 88 ? -1.940 -14.923 25.224 1.00 86.56 88 LYS A N 1
ATOM 715 C CA . LYS A 1 88 ? -1.555 -16.288 24.835 1.00 86.56 88 LYS A CA 1
ATOM 716 C C . LYS A 1 88 ? -0.785 -16.276 23.520 1.00 86.56 88 LYS A C 1
ATOM 718 O O . LYS A 1 88 ? 0.283 -16.872 23.425 1.00 86.56 88 LYS A O 1
ATOM 723 N N . LEU A 1 89 ? -1.308 -15.563 22.521 1.00 85.81 89 LEU A N 1
ATOM 724 C CA . LEU A 1 89 ? -0.700 -15.469 21.188 1.00 85.81 89 LEU A CA 1
ATOM 725 C C . LEU A 1 89 ? 0.390 -14.397 21.085 1.00 85.81 89 LEU A C 1
ATOM 727 O O . LEU A 1 89 ? 1.031 -14.278 20.042 1.00 85.81 89 LEU A O 1
ATOM 731 N N . ARG A 1 90 ? 0.592 -13.607 22.146 1.00 86.62 90 ARG A N 1
ATOM 732 C CA . ARG A 1 90 ? 1.545 -12.493 22.207 1.00 86.62 90 ARG A CA 1
ATOM 733 C C . ARG A 1 90 ? 1.438 -11.561 20.994 1.00 86.62 90 ARG A C 1
ATOM 735 O O . ARG A 1 90 ? 2.442 -11.206 20.379 1.00 86.62 90 ARG A O 1
ATOM 742 N N . ARG A 1 91 ? 0.210 -11.173 20.644 1.00 90.19 91 ARG A N 1
ATOM 743 C CA . ARG A 1 91 ? -0.057 -10.265 19.522 1.00 90.19 91 ARG A CA 1
ATOM 744 C C . ARG A 1 91 ? -1.239 -9.348 19.801 1.00 90.19 91 ARG A C 1
ATOM 746 O O . ARG A 1 91 ? -2.180 -9.726 20.493 1.00 90.19 91 ARG A O 1
ATOM 753 N N . GLN A 1 92 ? -1.216 -8.168 19.192 1.00 92.31 92 GLN A N 1
ATOM 754 C CA . GLN A 1 92 ? -2.367 -7.271 19.163 1.00 92.31 92 GLN A CA 1
ATOM 755 C C . GLN A 1 92 ? -3.478 -7.869 18.288 1.00 92.31 92 GLN A C 1
ATOM 757 O O . 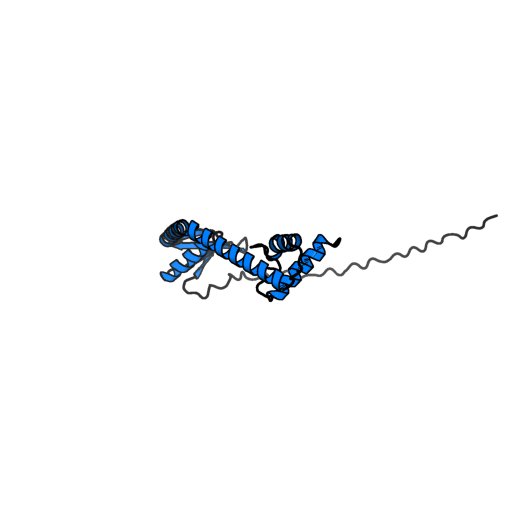GLN A 1 92 ? -3.226 -8.251 17.142 1.00 92.31 92 GLN A O 1
ATOM 762 N N . LEU A 1 93 ? -4.696 -7.922 18.827 1.00 93.75 93 LEU A N 1
ATOM 763 C CA . LEU A 1 93 ? -5.892 -8.387 18.121 1.00 93.75 93 LEU A CA 1
ATOM 764 C C . LEU A 1 93 ? -6.628 -7.255 17.408 1.00 93.75 93 LEU A C 1
ATOM 766 O O . LEU A 1 93 ? -7.220 -7.482 16.359 1.00 93.75 93 LEU A O 1
ATOM 770 N N . GLY A 1 94 ? -6.601 -6.052 17.973 1.00 94.44 94 GLY A N 1
ATOM 771 C CA . GLY A 1 94 ? -7.357 -4.915 17.464 1.00 94.44 94 GLY A CA 1
ATOM 772 C C . GLY A 1 94 ? -7.308 -3.734 18.422 1.00 94.44 94 GLY A C 1
ATOM 773 O O . GLY A 1 94 ? -6.373 -3.612 19.221 1.00 94.44 94 GLY A O 1
ATOM 774 N N . ILE A 1 95 ? -8.315 -2.877 18.328 1.00 95.19 95 ILE A N 1
ATOM 775 C CA . ILE A 1 95 ? -8.524 -1.718 19.198 1.00 95.19 95 ILE A CA 1
ATOM 776 C C . ILE A 1 95 ? -9.983 -1.679 19.661 1.00 95.19 95 ILE A C 1
ATOM 778 O O . ILE A 1 95 ? -10.849 -2.225 18.986 1.00 95.19 95 ILE A O 1
ATOM 782 N N . ARG A 1 96 ? -10.268 -1.050 20.798 1.00 95.75 96 ARG A N 1
ATOM 783 C CA . ARG A 1 96 ? -11.616 -0.617 21.165 1.00 95.75 96 ARG A CA 1
ATOM 784 C C . ARG A 1 96 ? -11.661 0.896 21.108 1.00 95.75 96 ARG A C 1
ATOM 786 O O . ARG A 1 96 ? -10.770 1.558 21.644 1.00 95.75 96 ARG A O 1
ATOM 793 N N . VAL A 1 97 ? -12.696 1.399 20.462 1.00 95.75 97 VAL A N 1
ATOM 794 C CA . VAL A 1 97 ? -12.957 2.824 20.245 1.00 95.75 97 VAL A CA 1
ATOM 795 C C . VAL A 1 97 ? -14.443 3.098 20.476 1.00 95.75 97 VAL A C 1
ATOM 797 O O . VAL A 1 97 ? -15.225 2.145 20.432 1.00 95.75 97 VAL A O 1
ATOM 800 N N . PRO A 1 98 ? -14.853 4.350 20.717 1.00 96.81 98 PRO A N 1
ATOM 801 C CA . PRO A 1 98 ? -16.262 4.715 20.792 1.00 96.81 98 PRO A CA 1
ATOM 802 C C . PRO A 1 98 ? -17.041 4.244 19.557 1.00 96.81 98 PRO A C 1
ATOM 804 O O . PRO A 1 98 ? -16.553 4.297 18.425 1.00 96.81 98 PRO A O 1
ATOM 807 N N . SER A 1 99 ? -18.261 3.760 19.779 1.00 96.25 99 SER A N 1
ATOM 808 C CA . SER A 1 99 ? -19.097 3.166 18.726 1.00 96.25 99 SER A CA 1
ATOM 809 C C . SER A 1 99 ? -19.510 4.188 17.662 1.00 96.25 99 SER A C 1
ATOM 811 O O . SER A 1 99 ? -19.600 3.840 16.484 1.00 96.25 99 SER A O 1
ATOM 813 N N . GLN A 1 100 ? -19.697 5.448 18.068 1.00 96.25 100 GLN A N 1
ATOM 814 C CA . GLN A 1 100 ? -19.989 6.575 17.176 1.00 96.25 100 GLN A CA 1
ATOM 815 C C . GLN A 1 100 ? -18.833 6.801 16.194 1.00 96.25 100 GLN A C 1
ATOM 817 O O . GLN A 1 100 ? -19.019 6.636 14.991 1.00 96.25 100 GLN A O 1
ATOM 822 N N . ILE A 1 101 ? -17.610 6.986 16.706 1.00 96.81 101 ILE A N 1
ATOM 823 C CA . ILE A 1 101 ? -16.395 7.133 15.889 1.00 96.81 101 ILE A CA 1
ATOM 824 C C . ILE A 1 101 ? -16.205 5.979 14.903 1.00 96.81 101 ILE A C 1
ATOM 826 O O . ILE A 1 101 ? -15.831 6.195 13.751 1.00 96.81 101 ILE A O 1
ATOM 830 N N . HIS A 1 102 ? -16.435 4.734 15.325 1.00 97.00 102 HIS A N 1
ATOM 831 C CA . HIS A 1 102 ? -16.311 3.598 14.412 1.00 97.00 102 HIS A CA 1
ATOM 832 C C . HIS A 1 102 ? -17.310 3.672 13.248 1.00 97.00 102 HIS A C 1
ATOM 834 O O . HIS A 1 102 ? -16.934 3.395 12.110 1.00 97.00 102 HIS A O 1
ATOM 840 N N . THR A 1 103 ? -18.552 4.069 13.527 1.00 97.44 103 THR A N 1
ATOM 841 C CA . THR A 1 103 ? -19.620 4.189 12.523 1.00 97.44 103 THR A CA 1
ATOM 842 C C . THR A 1 103 ? -19.295 5.284 11.510 1.00 97.44 103 THR A C 1
ATOM 844 O O . THR A 1 103 ? -19.250 5.014 10.313 1.00 97.44 103 THR A O 1
ATOM 847 N N . GLU A 1 104 ? -18.925 6.474 11.977 1.00 97.50 104 GLU A N 1
ATOM 848 C CA . GLU A 1 104 ? -18.546 7.584 11.095 1.00 97.50 104 GLU A CA 1
ATOM 849 C C . GLU A 1 104 ? -17.312 7.265 10.241 1.00 97.50 104 GLU A C 1
ATOM 851 O O . GLU A 1 104 ? -17.188 7.703 9.095 1.00 97.50 104 GLU A O 1
ATOM 856 N N . VAL A 1 105 ? -16.350 6.517 10.794 1.00 97.50 105 VAL A N 1
ATOM 857 C CA . VAL A 1 105 ? -15.158 6.091 10.052 1.00 97.50 105 VAL A CA 1
ATOM 858 C C . VAL A 1 105 ? -15.522 5.073 8.975 1.00 97.50 105 VAL A C 1
ATOM 860 O O . VAL A 1 105 ? -14.930 5.122 7.896 1.00 97.50 105 VAL A O 1
ATOM 863 N N . LEU A 1 106 ? -16.478 4.174 9.227 1.00 97.31 106 LEU A N 1
ATOM 864 C CA . LEU A 1 106 ? -16.986 3.247 8.213 1.00 97.31 106 LEU A CA 1
ATOM 865 C C . LEU A 1 106 ? -17.706 3.986 7.080 1.00 97.31 106 LEU A C 1
ATOM 867 O O . LEU A 1 106 ? -17.452 3.687 5.913 1.00 97.31 106 LEU A O 1
ATOM 871 N N . GLU A 1 107 ? -18.537 4.974 7.406 1.00 97.31 107 GLU A N 1
ATOM 872 C CA . GLU A 1 107 ? -19.216 5.822 6.419 1.00 97.31 107 GLU A CA 1
ATOM 873 C C . GLU A 1 107 ? -18.198 6.583 5.564 1.00 97.31 107 GLU A C 1
ATOM 875 O O . GLU A 1 107 ? -18.150 6.405 4.345 1.00 97.31 107 GLU A O 1
ATOM 880 N N . SER A 1 108 ? -17.266 7.297 6.206 1.00 96.75 108 SER A N 1
ATOM 881 C CA . SER A 1 108 ? -16.169 7.993 5.519 1.00 96.75 108 SER A CA 1
ATOM 882 C C . SER A 1 108 ? -15.307 7.043 4.673 1.00 96.75 108 SER A C 1
ATOM 884 O O . SER A 1 108 ? -14.824 7.407 3.593 1.00 96.75 108 SER A O 1
ATOM 886 N N . ALA A 1 109 ? -15.082 5.809 5.139 1.00 96.88 109 ALA A N 1
ATOM 887 C CA . ALA A 1 109 ? -14.341 4.805 4.384 1.00 96.88 109 ALA A CA 1
ATOM 888 C C . ALA A 1 109 ? -15.077 4.433 3.101 1.00 96.88 109 ALA A C 1
ATOM 890 O O . ALA A 1 109 ? -14.438 4.378 2.048 1.00 96.88 109 ALA A O 1
ATOM 891 N N . ASN A 1 110 ? -16.384 4.195 3.184 1.00 96.69 110 ASN A N 1
ATOM 892 C CA . ASN A 1 110 ? -17.206 3.831 2.041 1.00 96.69 110 ASN A CA 1
ATOM 893 C C . ASN A 1 110 ? -17.284 4.978 1.023 1.00 96.69 110 ASN A C 1
ATOM 895 O O . ASN A 1 110 ? -16.950 4.786 -0.145 1.00 96.69 110 ASN A O 1
ATOM 899 N N . GLU A 1 111 ? -17.598 6.190 1.483 1.00 97.12 111 GLU A N 1
ATOM 900 C CA . GLU A 1 111 ? -17.692 7.393 0.644 1.00 97.12 111 GLU A CA 1
ATOM 901 C C . GLU A 1 111 ? -16.393 7.667 -0.121 1.00 97.12 111 GLU A C 1
ATOM 903 O O . GLU A 1 111 ? -16.388 7.940 -1.322 1.00 97.12 111 GLU A O 1
ATOM 908 N N . THR A 1 112 ? -15.250 7.542 0.557 1.00 96.00 112 THR A N 1
ATOM 909 C CA . THR A 1 112 ? -13.946 7.836 -0.050 1.00 96.00 112 THR A CA 1
ATOM 910 C C . THR A 1 112 ? -13.321 6.646 -0.777 1.00 96.00 112 THR A C 1
ATOM 912 O O . THR A 1 112 ? -12.241 6.797 -1.355 1.00 96.00 112 THR A O 1
ATOM 915 N N . ALA A 1 113 ? -13.942 5.460 -0.769 1.00 95.38 113 ALA A N 1
ATOM 916 C CA . ALA A 1 113 ? -13.343 4.231 -1.295 1.00 95.38 113 ALA A CA 1
ATOM 917 C C . ALA A 1 113 ? -12.944 4.358 -2.771 1.00 95.38 113 ALA A C 1
ATOM 919 O O . ALA A 1 113 ? -11.788 4.102 -3.124 1.00 95.38 113 ALA A O 1
ATOM 920 N N . ALA A 1 114 ? -13.868 4.825 -3.615 1.00 96.19 114 ALA A N 1
ATOM 921 C CA . ALA A 1 114 ? -13.628 5.003 -5.045 1.00 96.19 114 ALA A CA 1
ATOM 922 C C . ALA A 1 114 ? -12.525 6.040 -5.312 1.00 96.19 114 ALA A C 1
ATOM 924 O O . ALA A 1 114 ? -11.597 5.797 -6.089 1.00 96.19 114 ALA A O 1
ATOM 925 N N . HIS A 1 115 ? -12.564 7.173 -4.605 1.00 96.38 115 HIS A N 1
ATOM 926 C CA . HIS A 1 115 ? -11.548 8.210 -4.746 1.00 96.38 115 HIS A CA 1
ATOM 927 C C . HIS A 1 115 ? -10.160 7.705 -4.318 1.00 96.38 115 HIS A C 1
ATOM 929 O O . HIS A 1 115 ? -9.188 7.867 -5.055 1.00 96.38 115 HIS A O 1
ATOM 935 N N . ARG A 1 116 ? -10.049 6.998 -3.185 1.00 95.00 116 ARG A N 1
ATOM 936 C CA . ARG A 1 116 ? -8.786 6.393 -2.720 1.00 95.00 116 ARG A CA 1
ATOM 937 C C . ARG A 1 116 ? -8.240 5.357 -3.703 1.00 95.00 116 ARG A C 1
ATOM 939 O O . ARG A 1 116 ? -7.027 5.330 -3.936 1.00 95.00 116 ARG A O 1
ATOM 946 N N . ALA A 1 117 ? -9.107 4.533 -4.291 1.00 94.38 117 ALA A N 1
ATOM 947 C CA . ALA A 1 117 ? -8.726 3.573 -5.323 1.00 94.38 117 ALA A CA 1
ATOM 948 C C . ALA A 1 117 ? -8.190 4.284 -6.577 1.00 94.38 117 ALA A C 1
ATOM 950 O O . ALA A 1 117 ? -7.086 3.979 -7.030 1.00 94.38 117 ALA A O 1
ATOM 951 N N . SER A 1 118 ? -8.900 5.299 -7.077 1.00 95.62 118 SER A N 1
ATOM 952 C CA . SER A 1 118 ? -8.460 6.080 -8.242 1.00 95.62 118 SER A CA 1
ATOM 953 C C . SER A 1 118 ? -7.131 6.810 -7.997 1.00 95.62 118 SER A C 1
ATOM 955 O O . SER A 1 118 ? -6.209 6.714 -8.807 1.00 95.62 118 SER A O 1
ATOM 957 N N . ALA A 1 119 ? -6.967 7.448 -6.833 1.00 94.69 119 ALA A N 1
ATOM 958 C CA . ALA A 1 119 ? -5.731 8.120 -6.444 1.00 94.69 119 ALA A CA 1
ATOM 959 C C . ALA A 1 119 ? -4.557 7.136 -6.344 1.00 94.69 119 ALA A C 1
ATOM 961 O O . ALA A 1 119 ? -3.419 7.475 -6.674 1.00 94.69 119 ALA A O 1
ATOM 962 N N . THR A 1 1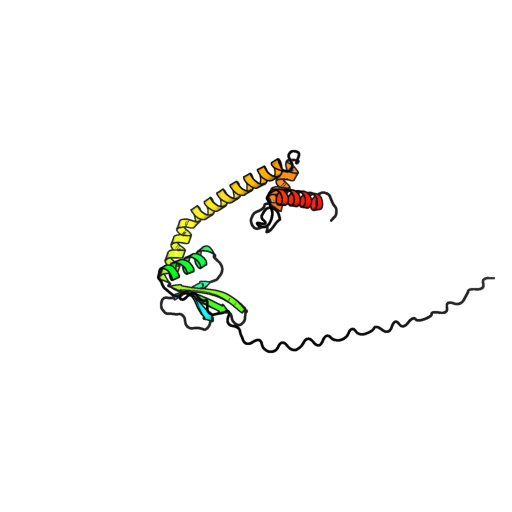20 ? -4.832 5.902 -5.915 1.00 92.00 120 THR A N 1
ATOM 963 C CA . THR A 1 120 ? -3.840 4.828 -5.878 1.00 92.00 120 THR A CA 1
ATOM 964 C C . THR A 1 120 ? -3.400 4.434 -7.287 1.00 92.00 120 THR A C 1
ATOM 966 O O . THR A 1 120 ? -2.199 4.404 -7.546 1.00 92.00 120 THR A O 1
ATOM 969 N N . LEU A 1 121 ? -4.339 4.230 -8.214 1.00 91.94 121 LEU A N 1
ATOM 970 C CA . LEU A 1 121 ? -4.030 3.916 -9.614 1.00 91.94 121 LEU A CA 1
ATOM 971 C C . LEU A 1 121 ? -3.228 5.030 -10.300 1.00 91.94 121 LEU A C 1
ATOM 973 O O . LEU A 1 121 ? -2.279 4.750 -11.031 1.00 91.94 121 LEU A O 1
ATOM 977 N N . LEU A 1 122 ? -3.568 6.297 -10.045 1.00 93.81 122 LEU A N 1
ATOM 978 C CA . LEU A 1 122 ? -2.835 7.441 -10.595 1.00 93.81 122 LEU A CA 1
ATOM 979 C C . LEU A 1 122 ? -1.386 7.495 -10.097 1.00 93.81 122 LEU A C 1
ATOM 981 O O . LEU A 1 122 ? -0.474 7.748 -10.887 1.00 93.81 122 LEU A O 1
ATOM 985 N N . ARG A 1 123 ? -1.157 7.235 -8.803 1.00 90.38 123 ARG A N 1
ATOM 986 C CA . ARG A 1 123 ? 0.199 7.149 -8.237 1.00 90.38 123 ARG A CA 1
ATOM 987 C C . ARG A 1 123 ? 0.976 5.988 -8.839 1.00 90.38 123 ARG A C 1
ATOM 989 O O . ARG A 1 123 ? 2.113 6.184 -9.247 1.00 90.38 123 ARG A O 1
ATOM 996 N N . ASP A 1 124 ? 0.349 4.824 -8.967 1.00 89.81 124 ASP A N 1
ATOM 997 C CA . ASP A 1 124 ? 0.997 3.635 -9.523 1.00 89.81 124 ASP A CA 1
ATOM 998 C C . ASP A 1 124 ? 1.404 3.855 -10.988 1.00 89.81 124 ASP A C 1
ATOM 1000 O O . ASP A 1 124 ? 2.514 3.499 -11.387 1.00 89.81 124 ASP A O 1
ATOM 1004 N N . ARG A 1 125 ? 0.554 4.531 -11.773 1.00 91.38 125 ARG A N 1
ATOM 1005 C CA . ARG A 1 125 ? 0.883 4.949 -13.141 1.00 91.38 125 ARG A CA 1
ATOM 1006 C C . ARG A 1 125 ? 2.069 5.913 -13.168 1.00 91.38 125 ARG A C 1
ATOM 1008 O O . ARG A 1 125 ? 2.980 5.731 -13.970 1.00 91.38 125 ARG A O 1
ATOM 1015 N N . ARG A 1 126 ? 2.082 6.922 -12.291 1.00 91.94 126 ARG A N 1
ATOM 1016 C CA . ARG A 1 126 ? 3.189 7.888 -12.191 1.00 91.94 126 ARG A CA 1
ATOM 1017 C C . ARG A 1 126 ? 4.505 7.203 -11.816 1.00 91.94 126 ARG A C 1
ATOM 1019 O O . ARG A 1 126 ? 5.525 7.475 -12.443 1.00 91.94 126 ARG A O 1
ATOM 1026 N N . ASP A 1 127 ? 4.474 6.299 -10.841 1.00 90.00 127 ASP A N 1
ATOM 1027 C CA . ASP A 1 127 ? 5.636 5.513 -10.422 1.00 90.00 127 ASP A CA 1
ATOM 1028 C C . ASP A 1 127 ? 6.172 4.653 -11.572 1.00 90.00 127 ASP A C 1
ATOM 1030 O O . ASP A 1 127 ? 7.385 4.567 -11.766 1.00 90.00 127 ASP A O 1
A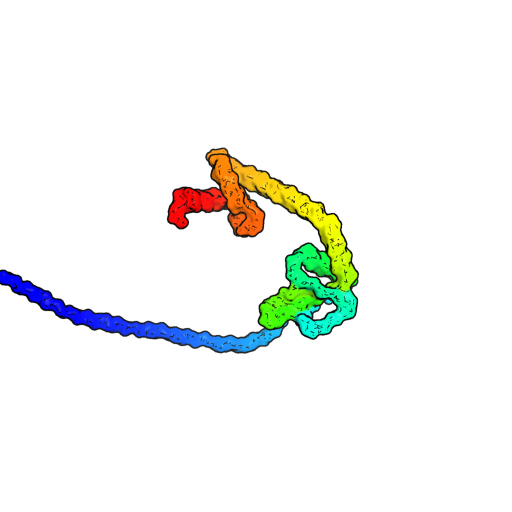TOM 1034 N N . ASN A 1 12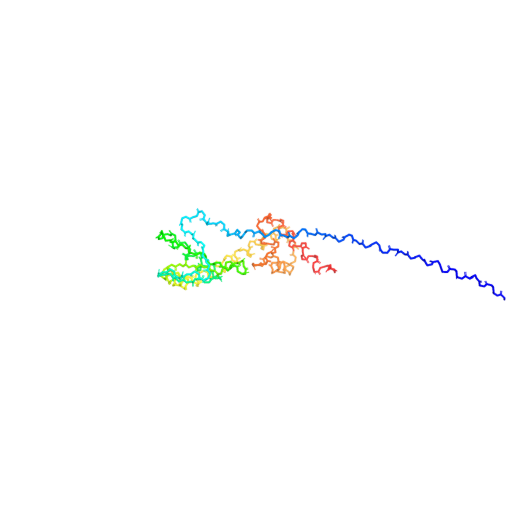8 ? 5.284 4.034 -12.357 1.00 90.81 128 ASN A N 1
ATOM 1035 C CA . ASN A 1 128 ? 5.674 3.229 -13.512 1.00 90.81 128 ASN A CA 1
ATOM 1036 C C . ASN A 1 128 ? 6.346 4.082 -14.600 1.00 90.81 128 ASN A C 1
ATOM 1038 O O . ASN A 1 128 ? 7.432 3.730 -15.056 1.00 90.81 128 ASN A O 1
ATOM 1042 N N . VAL A 1 129 ? 5.769 5.243 -14.938 1.00 93.44 129 VAL A N 1
ATOM 1043 C CA . VAL A 1 129 ? 6.369 6.199 -15.887 1.00 93.44 129 VAL A CA 1
ATOM 1044 C C . VAL A 1 129 ? 7.750 6.645 -15.409 1.00 93.44 129 VAL A C 1
ATOM 1046 O O . VAL A 1 129 ? 8.706 6.621 -16.183 1.00 93.44 129 VAL A O 1
ATOM 1049 N N . LYS A 1 130 ? 7.884 6.989 -14.122 1.00 92.50 130 LYS A N 1
ATOM 1050 C CA . LYS A 1 130 ? 9.167 7.384 -13.531 1.00 92.50 130 LYS A CA 1
ATOM 1051 C C . LYS A 1 130 ? 10.199 6.255 -13.606 1.00 92.50 130 LYS A C 1
ATOM 1053 O O . LYS A 1 130 ? 11.334 6.490 -14.003 1.00 92.50 130 LYS A O 1
ATOM 1058 N N . SER A 1 131 ? 9.795 5.031 -13.273 1.00 92.38 131 SER A N 1
ATOM 1059 C CA . SER A 1 131 ? 10.666 3.848 -13.316 1.00 92.38 131 SER A CA 1
ATOM 1060 C C . SER A 1 131 ? 11.127 3.533 -14.740 1.00 92.38 131 SER A C 1
ATOM 1062 O O . SER A 1 131 ? 12.292 3.211 -14.959 1.00 92.38 131 SER A O 1
ATOM 1064 N N . ARG A 1 132 ? 10.234 3.679 -15.727 1.00 95.19 132 ARG A N 1
ATOM 1065 C CA . ARG A 1 132 ? 10.566 3.518 -17.146 1.00 95.19 132 ARG A CA 1
ATOM 1066 C C . ARG A 1 132 ? 11.578 4.563 -17.604 1.00 95.19 132 ARG A C 1
ATOM 1068 O O . ARG A 1 132 ? 12.583 4.201 -18.207 1.00 95.19 132 ARG A O 1
ATOM 1075 N N . ALA A 1 133 ? 11.322 5.838 -17.310 1.00 95.25 133 ALA A N 1
ATOM 1076 C CA . ALA A 1 133 ? 12.222 6.931 -17.669 1.00 95.25 133 ALA A CA 1
ATOM 1077 C C . ALA A 1 133 ? 13.612 6.739 -17.046 1.00 95.25 133 ALA A C 1
ATOM 1079 O O . ALA A 1 133 ? 14.620 6.909 -17.721 1.00 95.25 133 ALA A O 1
ATOM 1080 N N . LEU A 1 134 ? 13.659 6.304 -15.787 1.00 94.94 134 LEU A N 1
ATOM 1081 C CA . LEU A 1 134 ? 14.893 5.975 -15.083 1.00 94.94 134 LEU A CA 1
ATOM 1082 C C . LEU A 1 134 ? 15.681 4.842 -15.765 1.00 94.94 134 LEU A C 1
ATOM 1084 O O . LEU A 1 134 ? 16.893 4.965 -15.942 1.00 94.94 134 LEU A O 1
ATOM 1088 N N . LEU A 1 135 ? 15.014 3.754 -16.168 1.00 95.25 135 LEU A N 1
ATOM 1089 C CA . LEU A 1 135 ? 15.669 2.645 -16.873 1.00 95.25 135 LEU A CA 1
ATOM 1090 C C . LEU A 1 135 ? 16.212 3.080 -18.235 1.00 95.25 135 LEU A C 1
ATOM 1092 O O . LEU A 1 135 ? 17.345 2.743 -18.555 1.00 95.25 135 LEU A O 1
ATOM 1096 N N . LEU A 1 136 ? 15.448 3.863 -18.999 1.00 96.31 136 LEU A N 1
ATOM 1097 C CA . LEU A 1 136 ? 15.886 4.386 -20.297 1.00 96.31 136 LEU A CA 1
ATOM 1098 C C . LEU A 1 136 ? 17.030 5.398 -20.166 1.00 96.31 136 LEU A C 1
ATOM 1100 O O . LEU A 1 136 ? 17.930 5.408 -20.997 1.00 96.31 136 LEU A O 1
ATOM 1104 N N . ALA A 1 137 ? 17.030 6.219 -19.114 1.00 96.12 137 ALA A N 1
ATOM 1105 C CA . ALA A 1 137 ? 18.126 7.141 -18.835 1.00 96.12 137 ALA A CA 1
ATOM 1106 C C . ALA A 1 137 ? 19.416 6.403 -18.438 1.00 96.12 137 ALA A C 1
ATOM 1108 O O . ALA A 1 137 ? 20.504 6.814 -18.829 1.00 96.12 137 ALA A O 1
ATOM 1109 N N . THR A 1 138 ? 19.298 5.306 -17.680 1.00 95.81 138 THR A N 1
ATOM 1110 C CA . THR A 1 138 ? 20.459 4.518 -17.225 1.00 95.81 138 THR A CA 1
ATOM 1111 C C . THR A 1 138 ? 20.976 3.574 -18.319 1.00 95.81 138 THR A C 1
ATOM 1113 O O . THR A 1 138 ? 22.181 3.386 -18.452 1.00 95.81 138 THR A O 1
ATOM 1116 N N . PHE A 1 139 ? 20.075 3.003 -19.127 1.00 95.75 139 PHE A N 1
ATOM 1117 C CA . PHE A 1 139 ? 20.374 2.033 -20.185 1.00 95.75 139 PHE A CA 1
ATOM 1118 C C . PHE A 1 139 ? 19.645 2.401 -21.492 1.00 95.75 139 PHE A C 1
ATOM 1120 O O . PHE A 1 139 ? 18.634 1.783 -21.830 1.00 95.75 139 PHE A O 1
ATOM 1127 N N . PRO A 1 140 ? 20.151 3.378 -22.269 1.00 95.56 140 PRO A N 1
ATOM 1128 C CA . PRO A 1 140 ? 19.460 3.881 -23.462 1.00 95.56 140 PRO A CA 1
ATOM 1129 C C . PRO A 1 140 ? 19.244 2.837 -24.565 1.00 95.56 140 PRO A C 1
ATOM 1131 O O . PRO A 1 140 ? 18.276 2.921 -25.315 1.00 95.56 140 PRO A O 1
ATOM 1134 N N . ALA A 1 141 ? 20.131 1.842 -24.655 1.00 95.88 141 ALA A N 1
ATOM 1135 C CA . ALA A 1 141 ? 20.081 0.772 -25.653 1.00 95.88 141 ALA A CA 1
ATOM 1136 C C . ALA A 1 141 ? 19.351 -0.497 -25.163 1.00 95.88 141 ALA A C 1
ATOM 1138 O O . ALA A 1 141 ? 19.505 -1.565 -25.756 1.00 95.88 141 ALA A O 1
ATOM 1139 N N . ILE A 1 142 ? 18.590 -0.420 -24.063 1.00 94.81 142 ILE A N 1
ATOM 1140 C CA . ILE A 1 142 ? 17.868 -1.579 -23.528 1.00 94.81 142 ILE A CA 1
ATOM 1141 C C . ILE A 1 142 ? 16.808 -2.083 -24.527 1.00 94.81 142 ILE A C 1
ATOM 1143 O O . ILE A 1 142 ? 15.975 -1.296 -24.987 1.00 94.81 142 ILE A O 1
ATOM 1147 N N . PRO A 1 143 ? 16.773 -3.391 -24.852 1.00 96.19 143 PRO A N 1
ATOM 1148 C CA . PRO A 1 143 ? 15.725 -3.937 -25.703 1.00 96.19 143 PRO A CA 1
ATOM 1149 C C . PRO A 1 143 ? 14.335 -3.729 -25.076 1.00 96.19 143 PRO A C 1
ATOM 1151 O O . PRO A 1 143 ? 14.168 -3.991 -23.878 1.00 96.19 143 PRO A O 1
ATOM 1154 N N . PRO A 1 144 ? 13.305 -3.339 -25.855 1.00 94.75 144 PRO A N 1
ATOM 1155 C CA . PRO A 1 144 ? 11.968 -3.074 -25.319 1.00 94.75 144 PRO A CA 1
ATOM 1156 C C . PRO A 1 144 ? 11.376 -4.246 -24.526 1.00 94.75 144 PRO A C 1
ATOM 1158 O O . PRO A 1 144 ? 10.730 -4.043 -23.503 1.00 94.75 144 PRO A O 1
ATOM 1161 N N . GLN A 1 145 ? 11.642 -5.483 -24.952 1.00 93.81 145 GLN A N 1
ATOM 1162 C CA . GLN A 1 145 ? 11.146 -6.686 -24.277 1.00 93.81 145 GLN A CA 1
ATOM 1163 C C . GLN A 1 145 ? 11.766 -6.864 -22.881 1.00 93.81 145 GLN A C 1
ATOM 1165 O O . GLN A 1 145 ? 11.055 -7.156 -21.919 1.00 93.81 145 GLN A O 1
ATOM 1170 N N . CYS A 1 146 ? 13.076 -6.636 -22.751 1.00 94.62 146 CYS A N 1
ATOM 1171 C CA . CYS A 1 146 ? 13.778 -6.663 -21.468 1.00 94.62 146 CYS A CA 1
ATOM 1172 C C . CYS A 1 146 ? 13.283 -5.546 -20.545 1.00 94.62 146 CYS A C 1
ATOM 1174 O O . CYS A 1 146 ? 13.051 -5.786 -19.362 1.00 94.62 146 CYS A O 1
ATOM 1176 N N . LEU A 1 147 ? 13.058 -4.343 -21.088 1.00 95.62 147 LEU A N 1
ATOM 1177 C CA . LEU A 1 147 ? 12.523 -3.210 -20.332 1.00 95.62 147 LEU A CA 1
ATOM 1178 C C . LEU A 1 147 ? 11.169 -3.544 -19.687 1.00 95.62 147 LEU A C 1
ATOM 1180 O O . LEU A 1 147 ? 11.004 -3.333 -18.485 1.00 95.62 147 LEU A O 1
ATOM 1184 N N . GLU A 1 148 ? 10.221 -4.095 -20.453 1.00 94.56 148 GLU A N 1
ATOM 1185 C CA . GLU A 1 148 ? 8.912 -4.480 -19.909 1.00 94.56 148 GLU A CA 1
ATOM 1186 C C . GLU A 1 148 ? 9.035 -5.575 -18.845 1.00 94.56 148 GLU A C 1
ATOM 1188 O O . GLU A 1 148 ? 8.449 -5.445 -17.768 1.00 94.56 148 GLU A O 1
ATOM 1193 N N . LYS A 1 149 ? 9.844 -6.616 -19.093 1.00 94.25 149 LYS A N 1
ATOM 1194 C CA . LYS A 1 149 ? 10.097 -7.679 -18.106 1.00 94.25 149 LYS A CA 1
ATOM 1195 C C . LYS A 1 149 ? 10.655 -7.101 -16.801 1.00 94.25 149 LYS A C 1
ATOM 1197 O O . LYS A 1 149 ? 10.150 -7.396 -15.717 1.00 94.25 149 LYS A O 1
ATOM 1202 N N . ILE A 1 150 ? 11.654 -6.224 -16.880 1.00 94.62 150 ILE A N 1
ATOM 1203 C CA . ILE A 1 150 ? 12.260 -5.598 -15.699 1.00 94.62 150 ILE A CA 1
ATOM 1204 C C . ILE A 1 150 ? 11.243 -4.735 -14.945 1.00 94.62 150 ILE A C 1
ATOM 1206 O O . ILE A 1 150 ? 11.173 -4.815 -13.717 1.00 94.62 150 ILE A O 1
ATOM 1210 N N . LEU A 1 151 ? 10.427 -3.941 -15.642 1.00 93.19 151 LEU A N 1
ATOM 1211 C CA . LEU A 1 151 ? 9.384 -3.127 -15.009 1.00 93.19 151 LEU A CA 1
ATOM 1212 C C . LEU A 1 151 ? 8.342 -3.992 -14.285 1.00 93.19 151 LEU A C 1
ATOM 1214 O O . LEU A 1 151 ? 7.991 -3.699 -13.138 1.00 93.19 151 LEU A O 1
ATOM 1218 N N . GLN A 1 152 ? 7.890 -5.074 -14.922 1.00 90.81 152 GLN A N 1
ATOM 1219 C CA . GLN A 1 152 ? 6.906 -6.006 -14.365 1.00 90.81 152 GLN A CA 1
ATOM 1220 C C . GLN A 1 152 ? 7.443 -6.810 -13.178 1.00 90.81 152 GLN A C 1
ATOM 1222 O O . GLN A 1 152 ? 6.675 -7.175 -12.289 1.00 90.81 152 GLN A O 1
ATOM 1227 N N . HIS A 1 153 ? 8.750 -7.064 -13.124 1.00 89.00 153 HIS A N 1
ATOM 1228 C CA . HIS A 1 153 ? 9.358 -7.805 -12.024 1.00 89.00 153 HIS A CA 1
ATOM 1229 C C . HIS A 1 153 ? 9.909 -6.885 -10.933 1.00 8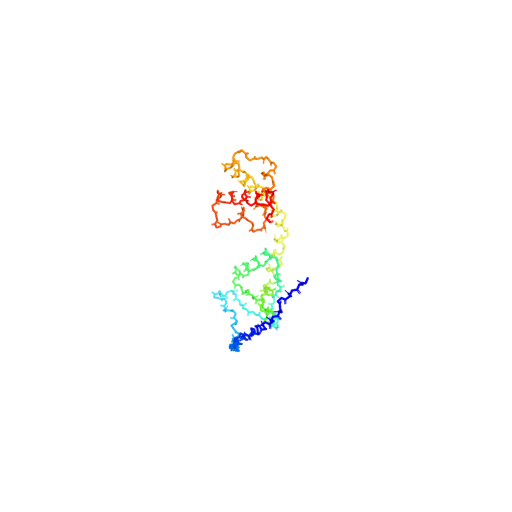9.00 153 HIS A C 1
ATOM 1231 O O . HIS A 1 153 ? 9.439 -6.927 -9.796 1.00 89.00 153 HIS A O 1
ATOM 1237 N N . ALA A 1 154 ? 10.896 -6.046 -11.240 1.00 90.56 154 ALA A N 1
ATOM 1238 C CA . ALA A 1 154 ? 11.664 -5.305 -10.242 1.00 90.56 154 ALA A CA 1
ATOM 1239 C C . ALA A 1 154 ? 10.926 -4.086 -9.662 1.00 90.56 154 ALA A C 1
ATOM 1241 O O . ALA A 1 154 ? 11.159 -3.739 -8.501 1.00 90.56 154 ALA A O 1
ATOM 1242 N N . PHE A 1 155 ? 10.029 -3.457 -10.432 1.00 88.44 155 PHE A N 1
ATOM 1243 C CA . PHE A 1 155 ? 9.339 -2.212 -10.054 1.00 88.44 155 PHE A CA 1
ATOM 1244 C C . PHE A 1 155 ? 7.861 -2.400 -9.672 1.00 88.44 155 PHE A C 1
ATOM 1246 O O . PHE A 1 155 ? 7.183 -1.439 -9.286 1.00 88.44 155 PHE A O 1
ATOM 1253 N N . LEU A 1 156 ? 7.367 -3.641 -9.691 1.00 83.81 156 LEU A N 1
ATOM 1254 C CA . LEU A 1 156 ? 5.994 -3.971 -9.321 1.00 83.81 156 LEU A CA 1
ATOM 1255 C C . LEU A 1 156 ? 5.678 -3.577 -7.872 1.00 83.81 156 LEU A C 1
ATOM 1257 O O . LEU A 1 156 ? 6.439 -3.841 -6.931 1.00 83.81 156 LEU A O 1
ATOM 1261 N N . LYS A 1 157 ? 4.524 -2.939 -7.680 1.00 79.00 157 LYS A N 1
ATOM 1262 C CA . LYS A 1 157 ? 4.047 -2.492 -6.370 1.00 79.00 157 LYS A CA 1
ATOM 1263 C C . LYS A 1 157 ? 3.874 -3.653 -5.395 1.00 79.00 157 LYS A C 1
ATOM 1265 O O . LYS A 1 157 ? 3.405 -4.721 -5.760 1.00 79.00 157 LYS A O 1
ATOM 1270 N N . GLY A 1 158 ? 4.257 -3.427 -4.138 1.00 69.00 158 GLY A N 1
ATOM 1271 C CA . GLY A 1 158 ? 4.119 -4.425 -3.074 1.00 69.00 158 GLY A CA 1
ATOM 1272 C C . GLY A 1 158 ? 5.135 -5.571 -3.129 1.00 69.00 158 GLY A C 1
ATOM 1273 O O . GLY A 1 158 ? 5.109 -6.420 -2.249 1.00 69.00 158 GLY A O 1
ATOM 1274 N N . SER A 1 159 ? 6.064 -5.583 -4.097 1.00 73.25 159 SER A N 1
ATOM 1275 C CA . SER A 1 159 ? 7.045 -6.672 -4.232 1.00 73.25 159 SER A CA 1
ATOM 1276 C C . SER A 1 159 ? 8.100 -6.749 -3.127 1.00 73.25 159 SER A C 1
ATOM 1278 O O . SER A 1 159 ? 8.743 -7.781 -2.981 1.00 73.25 159 SER A O 1
ATOM 1280 N N . GLY A 1 160 ? 8.426 -5.621 -2.486 1.00 73.38 160 GLY A N 1
ATOM 1281 C CA . GLY A 1 160 ? 9.668 -5.487 -1.706 1.00 73.38 160 GLY A CA 1
ATOM 1282 C C . GLY A 1 160 ? 10.966 -5.624 -2.529 1.00 73.38 160 GLY A C 1
ATOM 1283 O O . GLY A 1 160 ? 12.038 -5.774 -1.954 1.00 73.38 160 GLY A O 1
ATOM 1284 N N . ARG A 1 161 ? 10.884 -5.588 -3.866 1.00 80.94 161 ARG A N 1
ATOM 1285 C CA . ARG A 1 161 ? 12.014 -5.765 -4.796 1.00 80.94 161 ARG A CA 1
ATOM 1286 C C . ARG A 1 161 ? 12.815 -4.481 -4.983 1.00 80.94 161 ARG A C 1
ATOM 1288 O O . ARG A 1 161 ? 12.342 -3.392 -4.657 1.00 80.94 161 ARG A O 1
ATOM 1295 N N . VAL A 1 162 ? 14.011 -4.634 -5.557 1.00 81.12 162 VAL A N 1
ATOM 1296 C CA . VAL A 1 162 ? 15.029 -3.583 -5.729 1.00 81.12 162 VAL A CA 1
ATOM 1297 C C . VAL A 1 162 ? 14.463 -2.262 -6.252 1.00 81.12 162 VAL A C 1
ATOM 1299 O O . VAL A 1 162 ? 14.749 -1.222 -5.668 1.00 81.12 162 VAL A O 1
ATOM 1302 N N . GLY A 1 163 ? 13.554 -2.293 -7.232 1.00 74.25 163 GLY A N 1
ATOM 1303 C CA . GLY A 1 163 ? 12.945 -1.097 -7.821 1.00 74.25 163 GLY A CA 1
ATOM 1304 C C . GLY A 1 163 ? 12.089 -0.253 -6.867 1.00 74.25 163 GLY A C 1
ATOM 1305 O O . GLY A 1 163 ? 11.788 0.897 -7.176 1.00 74.25 163 GLY A O 1
ATOM 1306 N N . ARG A 1 164 ? 11.711 -0.773 -5.689 1.00 80.25 164 ARG A N 1
ATOM 1307 C CA . ARG A 1 164 ? 10.857 -0.077 -4.703 1.00 80.25 164 ARG A CA 1
ATOM 1308 C C . ARG A 1 164 ? 11.505 0.136 -3.335 1.00 80.25 164 ARG A C 1
ATOM 1310 O O . ARG A 1 164 ? 10.843 0.632 -2.424 1.00 80.25 164 ARG A O 1
ATOM 1317 N N . ILE A 1 165 ? 12.779 -0.214 -3.176 1.00 82.62 165 ILE A N 1
ATOM 1318 C CA . ILE A 1 165 ? 13.506 -0.017 -1.916 1.00 82.62 165 ILE A CA 1
ATOM 1319 C C . ILE A 1 165 ? 13.765 1.481 -1.711 1.00 82.62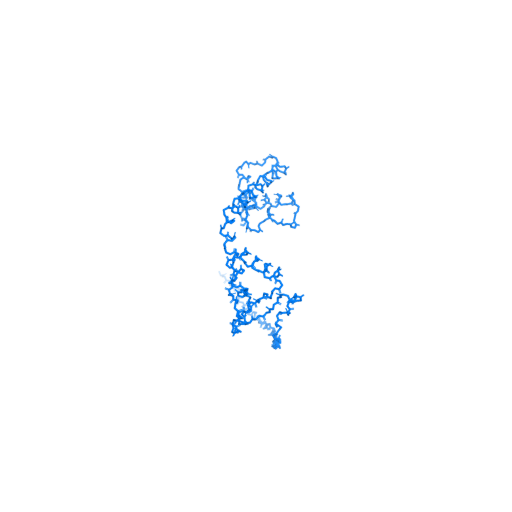 165 ILE A C 1
ATOM 1321 O O . ILE A 1 165 ? 14.269 2.145 -2.610 1.00 82.62 165 ILE A O 1
ATOM 1325 N N . SER A 1 166 ? 13.429 2.041 -0.547 1.00 81.19 166 SER A N 1
ATOM 1326 C CA . SER A 1 166 ? 13.632 3.473 -0.255 1.00 81.19 166 SER A CA 1
ATOM 1327 C C . SER A 1 166 ? 15.079 3.830 0.092 1.00 81.19 166 SER A C 1
ATOM 1329 O O . SER A 1 166 ? 15.471 4.980 -0.055 1.00 81.19 166 SER A O 1
ATOM 1331 N N . THR A 1 167 ? 15.879 2.855 0.521 1.00 86.62 167 THR A N 1
ATOM 1332 C CA . THR A 1 167 ? 17.245 3.055 1.032 1.00 86.62 167 THR A CA 1
ATOM 1333 C C . THR A 1 167 ? 18.327 3.134 -0.047 1.00 86.62 167 THR A C 1
ATOM 1335 O O . THR A 1 167 ? 19.501 3.245 0.287 1.00 86.62 167 THR A O 1
ATOM 1338 N N . ARG A 1 168 ? 17.958 3.045 -1.330 1.00 86.88 168 ARG A N 1
ATOM 1339 C CA . ARG A 1 168 ? 18.885 3.065 -2.473 1.00 86.88 168 ARG A CA 1
ATOM 1340 C C . ARG A 1 168 ? 18.594 4.235 -3.395 1.00 86.88 168 ARG A C 1
ATOM 1342 O O . ARG A 1 168 ? 17.446 4.689 -3.472 1.00 86.88 168 ARG A O 1
ATOM 1349 N N . THR A 1 169 ? 19.614 4.695 -4.109 1.00 91.44 169 THR A N 1
ATOM 1350 C CA . THR A 1 169 ? 19.445 5.743 -5.123 1.00 91.44 169 THR A CA 1
ATOM 1351 C C . THR A 1 169 ? 18.694 5.195 -6.335 1.00 91.44 169 THR A C 1
ATOM 1353 O O . THR A 1 169 ? 18.551 3.985 -6.509 1.00 91.44 169 THR A O 1
ATOM 1356 N N . GLU A 1 170 ? 18.137 6.069 -7.169 1.00 89.81 170 GLU A N 1
ATOM 1357 C CA . GLU A 1 170 ? 17.353 5.627 -8.327 1.00 89.81 170 GLU A CA 1
ATOM 1358 C C . GLU A 1 170 ? 18.219 4.872 -9.347 1.00 89.81 170 GLU A C 1
ATOM 1360 O O . GLU A 1 170 ? 17.834 3.798 -9.807 1.00 89.81 170 GLU A O 1
ATOM 1365 N N . THR A 1 171 ? 19.427 5.360 -9.623 1.00 90.50 171 THR A N 1
ATOM 1366 C CA . THR A 1 171 ? 20.377 4.708 -10.535 1.00 90.50 171 THR A CA 1
ATOM 1367 C C . THR A 1 171 ? 20.811 3.333 -10.028 1.00 90.50 171 THR A C 1
ATOM 1369 O O . THR A 1 171 ? 20.794 2.371 -10.790 1.00 90.50 171 THR A O 1
ATOM 1372 N N . GLU A 1 172 ? 21.096 3.187 -8.729 1.00 93.00 172 GLU A N 1
ATOM 1373 C CA . GLU A 1 172 ? 21.401 1.881 -8.124 1.00 93.00 172 GLU A CA 1
ATOM 1374 C C . GLU A 1 172 ? 20.256 0.878 -8.306 1.00 93.00 172 GLU A C 1
ATOM 1376 O O . GLU A 1 172 ? 20.496 -0.292 -8.605 1.00 93.00 172 GLU A O 1
ATOM 1381 N N . LYS A 1 173 ? 19.001 1.320 -8.150 1.00 93.00 173 LYS A N 1
ATOM 1382 C CA . LYS A 1 173 ? 17.833 0.450 -8.356 1.00 93.00 173 LYS A CA 1
ATOM 1383 C C . LYS A 1 173 ? 17.728 -0.012 -9.800 1.00 93.00 173 LYS A C 1
ATOM 1385 O O . LYS A 1 173 ? 17.408 -1.177 -10.021 1.00 93.00 173 LYS A O 1
ATOM 1390 N N . ALA A 1 174 ? 17.981 0.878 -10.759 1.00 94.00 174 ALA A N 1
ATOM 1391 C CA . ALA A 1 174 ? 17.989 0.539 -12.176 1.00 94.00 174 ALA A CA 1
ATOM 1392 C C . ALA A 1 174 ? 19.064 -0.512 -12.482 1.00 94.00 174 ALA A C 1
ATOM 1394 O O . ALA A 1 174 ? 18.748 -1.547 -13.067 1.00 94.00 174 ALA A O 1
ATOM 1395 N N . THR A 1 175 ? 20.296 -0.302 -12.011 1.00 94.94 175 THR A N 1
ATOM 1396 C CA . THR A 1 175 ? 21.404 -1.248 -12.206 1.00 94.94 175 THR A CA 1
ATOM 1397 C C . THR A 1 175 ? 21.105 -2.613 -11.599 1.00 94.94 175 THR A C 1
ATOM 1399 O O . THR A 1 175 ? 21.196 -3.620 -12.295 1.00 94.94 175 THR A O 1
ATOM 1402 N N . LEU A 1 176 ? 20.667 -2.660 -10.337 1.00 95.06 176 LEU A N 1
ATOM 1403 C CA . LEU A 1 176 ? 20.322 -3.918 -9.667 1.00 95.06 176 LEU A CA 1
ATOM 1404 C C . LEU A 1 176 ? 19.160 -4.645 -10.353 1.00 95.06 176 LEU A C 1
ATOM 1406 O O . LEU A 1 176 ? 19.127 -5.873 -10.378 1.00 95.06 176 LEU A O 1
ATOM 1410 N N . ALA A 1 177 ? 18.193 -3.906 -10.899 1.00 94.56 177 ALA A N 1
ATOM 1411 C CA . ALA A 1 177 ? 17.065 -4.487 -11.615 1.00 94.56 177 ALA A CA 1
ATOM 1412 C C . ALA A 1 177 ? 17.499 -5.148 -12.933 1.00 94.56 177 ALA A C 1
ATOM 1414 O O . ALA A 1 177 ? 17.055 -6.257 -13.231 1.00 94.56 177 ALA A O 1
ATOM 1415 N N . VAL A 1 178 ? 18.385 -4.494 -13.692 1.00 95.25 178 VAL A N 1
ATOM 1416 C CA . VAL A 1 178 ? 18.967 -5.050 -14.923 1.00 95.25 178 VAL A CA 1
ATOM 1417 C C . VAL A 1 178 ? 19.871 -6.240 -14.609 1.00 95.25 178 VAL A C 1
ATOM 1419 O O . VAL A 1 178 ? 19.725 -7.284 -15.238 1.00 95.25 178 VAL A O 1
ATOM 1422 N N . GLU A 1 179 ? 20.750 -6.130 -13.609 1.00 94.56 179 GLU A N 1
ATOM 1423 C CA . GLU A 1 179 ? 21.620 -7.235 -13.187 1.00 94.56 179 GLU A CA 1
ATOM 1424 C C . GLU A 1 179 ? 20.791 -8.457 -12.779 1.00 94.56 179 GLU A C 1
ATOM 1426 O O . GLU A 1 179 ? 21.054 -9.567 -13.236 1.00 94.56 179 GLU A O 1
ATOM 1431 N N . ALA A 1 180 ? 19.741 -8.255 -11.977 1.00 92.94 180 ALA A N 1
ATOM 1432 C CA . ALA A 1 180 ? 18.837 -9.330 -11.589 1.00 92.94 180 ALA A CA 1
ATOM 1433 C C . ALA A 1 180 ? 18.163 -9.981 -12.807 1.00 92.94 180 ALA A C 1
ATOM 1435 O O . ALA A 1 180 ? 18.066 -11.205 -12.861 1.00 92.94 180 ALA A O 1
ATOM 1436 N N . HIS A 1 181 ? 17.727 -9.194 -13.795 1.00 94.38 181 HIS A N 1
ATOM 1437 C CA . HIS A 1 181 ? 17.155 -9.741 -15.023 1.00 94.38 181 HIS A CA 1
ATOM 1438 C C . HIS A 1 181 ? 18.168 -10.579 -15.804 1.00 94.38 181 HIS A C 1
ATOM 1440 O O . HIS A 1 181 ? 17.847 -11.705 -16.165 1.00 94.38 181 HIS A O 1
ATOM 1446 N N . ILE A 1 182 ? 19.396 -10.086 -15.989 1.00 94.44 182 ILE A N 1
ATOM 1447 C CA . ILE A 1 182 ? 20.456 -10.832 -16.681 1.00 94.44 182 ILE A CA 1
ATOM 1448 C C . ILE A 1 182 ? 20.753 -12.145 -15.955 1.00 94.44 182 ILE A C 1
ATOM 1450 O O . ILE A 1 182 ? 20.812 -13.195 -16.587 1.00 94.44 182 ILE A O 1
ATOM 1454 N N . ARG A 1 183 ? 20.888 -12.107 -14.626 1.00 93.81 183 ARG A N 1
ATOM 1455 C CA . ARG A 1 183 ? 21.143 -13.307 -13.819 1.00 93.81 183 ARG A CA 1
ATOM 1456 C C . ARG A 1 183 ? 20.041 -14.352 -13.981 1.00 93.81 183 ARG A C 1
ATOM 1458 O O . ARG A 1 183 ? 20.349 -15.524 -14.126 1.00 93.81 183 ARG A O 1
ATOM 1465 N N . HIS A 1 184 ? 18.775 -13.950 -13.962 1.00 92.19 184 HIS A N 1
ATOM 1466 C CA . HIS A 1 184 ? 17.666 -14.904 -14.027 1.00 92.19 184 HIS A CA 1
ATOM 1467 C C . HIS A 1 184 ? 17.292 -15.349 -15.448 1.00 92.19 184 HIS A C 1
ATOM 1469 O O . HIS A 1 184 ? 16.768 -16.444 -15.605 1.00 92.19 184 HIS A O 1
ATOM 1475 N N . GLU A 1 185 ? 17.514 -14.519 -16.469 1.00 92.88 185 GLU A N 1
ATOM 1476 C CA . GLU A 1 185 ? 17.107 -14.809 -17.854 1.00 92.88 185 GLU A CA 1
ATOM 1477 C C . GLU A 1 185 ? 18.254 -15.381 -18.701 1.00 92.88 185 GLU A C 1
ATOM 1479 O O . GLU A 1 185 ? 18.016 -16.138 -19.637 1.00 92.88 185 GLU A O 1
ATOM 1484 N N . HIS A 1 186 ? 19.500 -15.009 -18.404 1.00 90.56 186 HIS A N 1
ATOM 1485 C CA . HIS A 1 186 ? 20.655 -15.313 -19.255 1.00 90.56 186 HIS A CA 1
ATOM 1486 C C . HIS A 1 186 ? 21.710 -16.186 -18.570 1.00 90.56 186 HIS A C 1
ATOM 1488 O O . HIS A 1 186 ? 22.773 -16.414 -19.145 1.00 90.56 186 HIS A O 1
ATOM 1494 N N . THR A 1 187 ? 21.442 -16.682 -17.359 1.00 91.31 187 THR A N 1
ATOM 1495 C CA . THR A 1 187 ? 22.331 -17.621 -16.659 1.00 91.31 187 THR A CA 1
ATOM 1496 C C . THR A 1 187 ? 21.531 -18.743 -15.997 1.00 91.31 187 THR A C 1
ATOM 1498 O O . THR A 1 187 ? 20.376 -18.537 -15.635 1.00 91.31 187 THR A O 1
ATOM 1501 N N . GLU A 1 188 ? 22.139 -19.920 -15.813 1.00 80.81 188 GLU A N 1
ATOM 1502 C CA . GLU A 1 188 ? 21.529 -21.072 -15.118 1.00 80.81 188 GLU A CA 1
ATOM 1503 C C . GLU A 1 188 ? 21.720 -21.011 -13.592 1.00 80.81 188 GLU A C 1
ATOM 1505 O O . GLU A 1 188 ? 22.170 -21.968 -12.962 1.00 80.81 188 GLU A O 1
ATOM 1510 N N . TYR A 1 189 ? 21.452 -19.849 -13.000 1.00 69.94 189 TYR A N 1
ATOM 1511 C CA . TYR A 1 189 ? 21.574 -19.649 -11.555 1.00 69.94 189 TYR A CA 1
ATOM 1512 C C . TYR A 1 189 ? 20.520 -20.420 -10.747 1.00 69.94 189 TYR A C 1
ATOM 1514 O O . TYR A 1 189 ? 19.328 -20.380 -11.134 1.00 69.94 189 TYR A O 1
#

pLDDT: mean 81.49, std 20.15, range [35.41, 97.5]